Protein AF-0000000073469171 (afdb_homodimer)

Structure (mmCIF, N/CA/C/O backbone):
data_AF-0000000073469171-model_v1
#
loop_
_entity.id
_entity.type
_entity.pdbx_description
1 polymer 'GCN5-related N-acetyltransferase'
#
loop_
_atom_site.group_PDB
_atom_site.id
_atom_site.type_symbol
_atom_site.label_atom_id
_atom_site.label_alt_id
_atom_site.label_comp_id
_atom_site.label_asym_id
_atom_site.label_entity_id
_atom_site.label_seq_id
_atom_site.pdbx_PDB_ins_code
_atom_site.Cartn_x
_atom_site.Cartn_y
_atom_site.Cartn_z
_atom_site.occupancy
_atom_site.B_iso_or_equiv
_atom_site.auth_seq_id
_atom_site.auth_comp_id
_atom_site.auth_asym_id
_atom_site.auth_atom_id
_atom_site.pdbx_PDB_model_num
ATOM 1 N N . MET A 1 1 ? -7.18 31.625 14.906 1 50.78 1 MET A N 1
ATOM 2 C CA . MET A 1 1 ? -7.895 30.422 15.297 1 50.78 1 MET A CA 1
ATOM 3 C C . MET A 1 1 ? -7.68 29.312 14.266 1 50.78 1 MET A C 1
ATOM 5 O O . MET A 1 1 ? -7.598 29.578 13.062 1 50.78 1 MET A O 1
ATOM 9 N N . GLU A 1 2 ? -7.266 27.984 14.688 1 63.47 2 GLU A N 1
ATOM 10 C CA . GLU A 1 2 ? -6.898 27.016 13.664 1 63.47 2 GLU A CA 1
ATOM 11 C C . GLU A 1 2 ? -8.102 26.625 12.812 1 63.47 2 GLU A C 1
ATOM 13 O O . GLU A 1 2 ? -9.156 26.281 13.344 1 63.47 2 GLU A O 1
ATOM 18 N N . TYR A 1 3 ? -8.133 26.984 11.617 1 86.31 3 TYR A N 1
ATOM 19 C CA . TYR A 1 3 ? -9.312 26.828 10.773 1 86.31 3 TYR A CA 1
ATOM 20 C C . TYR A 1 3 ? -9.422 25.406 10.242 1 86.31 3 TYR A C 1
ATOM 22 O O . TYR A 1 3 ? -10.133 25.141 9.273 1 86.31 3 TYR A O 1
ATOM 30 N N . PHE A 1 4 ? -8.609 24.562 10.977 1 93.62 4 PHE A N 1
ATOM 31 C CA . PHE A 1 4 ? -8.734 23.172 10.578 1 93.62 4 PHE A CA 1
ATOM 32 C C . PHE A 1 4 ? -8.539 22.234 11.766 1 93.62 4 PHE A C 1
ATOM 34 O O . PHE A 1 4 ? -8.031 22.656 12.812 1 93.62 4 PHE A O 1
ATOM 41 N N . GLN A 1 5 ? -8.984 20.984 11.734 1 96.69 5 GLN A N 1
ATOM 42 C CA . GLN A 1 5 ? -8.758 19.922 12.711 1 96.69 5 GLN A CA 1
ATOM 43 C C . GLN A 1 5 ? -8.211 18.672 12.047 1 96.69 5 GLN A C 1
ATOM 45 O O . GLN A 1 5 ? -8.523 18.391 10.883 1 96.69 5 GLN A O 1
ATOM 50 N N . VAL A 1 6 ? -7.332 17.969 12.805 1 97.75 6 VAL A N 1
ATOM 51 C CA . VAL A 1 6 ? -6.84 16.672 12.344 1 97.75 6 VAL A CA 1
ATOM 52 C C . VAL A 1 6 ? -7.645 15.555 13.008 1 97.75 6 VAL A C 1
ATOM 54 O O . VAL A 1 6 ? -7.852 15.57 14.219 1 97.75 6 VAL A O 1
ATOM 57 N N . ARG A 1 7 ? -8.117 14.633 12.234 1 98.25 7 ARG A N 1
ATOM 58 C CA . ARG A 1 7 ? -8.875 13.492 12.734 1 98.25 7 ARG A CA 1
ATOM 59 C C . ARG A 1 7 ? -8.547 12.227 11.945 1 98.25 7 ARG A C 1
ATOM 61 O O . ARG A 1 7 ? -7.914 12.289 10.891 1 98.25 7 ARG A O 1
ATOM 68 N N . THR A 1 8 ? -8.977 11.141 12.5 1 98.31 8 THR A N 1
ATOM 69 C CA . THR A 1 8 ? -8.789 9.883 11.797 1 98.31 8 THR A CA 1
ATOM 70 C C . THR A 1 8 ? -9.617 9.844 10.516 1 98.31 8 THR A C 1
ATOM 72 O O . THR A 1 8 ? -10.734 10.352 10.484 1 98.31 8 THR A O 1
ATOM 75 N N . TYR A 1 9 ? -9.062 9.266 9.492 1 98.31 9 TYR A N 1
ATOM 76 C CA . TYR A 1 9 ? -9.727 9.047 8.211 1 98.31 9 TYR A CA 1
ATOM 77 C C . TYR A 1 9 ? -10.945 8.141 8.375 1 98.31 9 TYR A C 1
ATOM 79 O O . TYR A 1 9 ? -10.945 7.234 9.211 1 98.31 9 TYR A O 1
ATOM 87 N N . THR A 1 10 ? -11.992 8.383 7.664 1 97.06 10 THR A N 1
ATOM 88 C CA . THR A 1 10 ? -13.109 7.473 7.469 1 97.06 10 THR A CA 1
ATOM 89 C C . THR A 1 10 ? -13.391 7.262 5.984 1 97.06 10 THR A C 1
ATOM 91 O O . THR A 1 10 ? -12.992 8.078 5.152 1 97.06 10 THR A O 1
ATOM 94 N N . SER A 1 11 ? -14.133 6.258 5.664 1 95.69 11 SER A N 1
ATOM 95 C CA . SER A 1 11 ? -14.414 5.934 4.27 1 95.69 11 SER A CA 1
ATOM 96 C C . SER A 1 11 ? -15.188 7.059 3.588 1 95.69 11 SER A C 1
ATOM 98 O O . SER A 1 11 ? -15.148 7.191 2.363 1 95.69 11 SER A O 1
ATOM 100 N N . ALA A 1 12 ? -15.852 7.887 4.375 1 95.81 12 ALA A N 1
ATOM 101 C CA . ALA A 1 12 ? -16.578 9.023 3.828 1 95.81 12 ALA A CA 1
ATOM 102 C C . ALA A 1 12 ? -15.633 10.055 3.23 1 95.81 12 ALA A C 1
ATOM 104 O O . ALA A 1 12 ? -16.031 10.883 2.41 1 95.81 12 ALA A O 1
ATOM 105 N N . ASP A 1 13 ? -14.383 10.008 3.596 1 97.75 13 ASP A N 1
ATOM 106 C CA . ASP A 1 13 ? -13.383 10.969 3.145 1 97.75 13 ASP A CA 1
ATOM 107 C C . ASP A 1 13 ? -12.781 10.547 1.803 1 97.75 13 ASP A C 1
ATOM 109 O O . ASP A 1 13 ? -12.102 11.336 1.147 1 97.75 13 ASP A O 1
ATOM 113 N N . TYR A 1 14 ? -13.07 9.32 1.391 1 97.44 14 TYR A N 1
ATOM 114 C CA . TYR A 1 14 ? -12.32 8.641 0.338 1 97.44 14 TYR A CA 1
ATOM 115 C C . TYR A 1 14 ? -12.352 9.445 -0.957 1 97.44 14 TYR A C 1
ATOM 117 O O . TYR A 1 14 ? -11.305 9.75 -1.529 1 97.44 14 TYR A O 1
ATOM 125 N N . GLU A 1 15 ? -13.516 9.875 -1.449 1 96.31 15 GLU A N 1
ATOM 126 C CA . GLU A 1 15 ? -13.633 10.57 -2.732 1 96.31 15 GLU A CA 1
ATOM 127 C C . GLU A 1 15 ? -12.906 11.906 -2.703 1 96.31 15 GLU A C 1
ATOM 129 O O . GLU A 1 15 ? -12.18 12.25 -3.643 1 96.31 15 GLU A O 1
ATOM 134 N N . ALA A 1 16 ? -13.109 12.633 -1.627 1 96.75 16 ALA A N 1
ATOM 135 C CA . ALA A 1 16 ? -12.453 13.938 -1.486 1 96.75 16 ALA A CA 1
ATOM 136 C C . ALA A 1 16 ? -10.938 13.781 -1.458 1 96.75 16 ALA A C 1
ATOM 138 O O . ALA A 1 16 ? -10.219 14.602 -2.031 1 96.75 16 ALA A O 1
ATOM 139 N N . LEU A 1 17 ? -10.508 12.742 -0.795 1 97.06 17 LEU A N 1
ATOM 140 C CA . LEU A 1 17 ? -9.078 12.469 -0.713 1 97.06 17 LEU A CA 1
ATOM 141 C C . LEU A 1 17 ? -8.508 12.141 -2.09 1 97.06 17 LEU A C 1
ATOM 143 O O . LEU A 1 17 ? -7.414 12.594 -2.436 1 97.06 17 LEU A O 1
ATOM 147 N N . CYS A 1 18 ? -9.219 11.328 -2.863 1 96.56 18 CY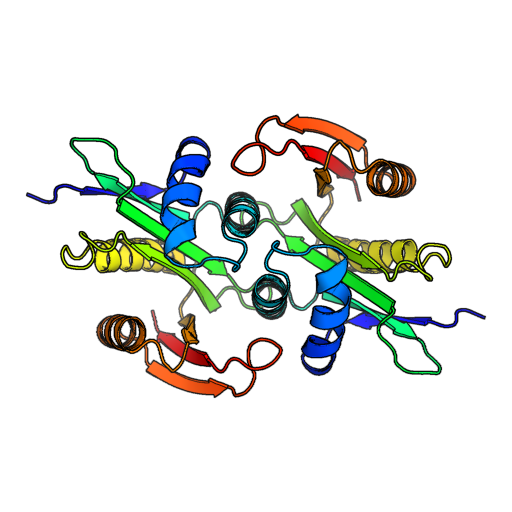S A N 1
ATOM 148 C CA . CYS A 1 18 ? -8.781 10.984 -4.211 1 96.56 18 CYS A CA 1
ATOM 149 C C . CYS A 1 18 ? -8.664 12.227 -5.082 1 96.56 18 CYS A C 1
ATOM 151 O O . CYS A 1 18 ? -7.707 12.375 -5.844 1 96.56 18 CYS A O 1
ATOM 153 N N . ARG A 1 19 ? -9.641 13.148 -4.949 1 95.38 19 ARG A N 1
ATOM 154 C CA . ARG A 1 19 ? -9.609 14.398 -5.711 1 95.38 19 ARG A CA 1
ATOM 155 C C . ARG A 1 19 ? -8.414 15.25 -5.316 1 95.38 19 ARG A C 1
ATOM 157 O O . ARG A 1 19 ? -7.773 15.867 -6.176 1 95.38 19 ARG A O 1
ATOM 164 N N . LEU A 1 20 ? -8.141 15.25 -4.055 1 96 20 LEU A N 1
ATOM 165 C CA . LEU A 1 20 ? -7.02 16.016 -3.537 1 96 20 LEU A CA 1
ATOM 166 C C . LEU A 1 20 ? -5.691 15.422 -3.994 1 96 20 LEU A C 1
ATOM 168 O O . LEU A 1 20 ? -4.766 16.156 -4.348 1 96 20 LEU A O 1
ATOM 172 N N . ASP A 1 21 ? -5.586 14.102 -3.984 1 96.25 21 ASP A N 1
ATOM 173 C CA . ASP A 1 21 ? -4.352 13.367 -4.238 1 96.25 21 ASP A CA 1
ATOM 174 C C . ASP A 1 21 ? -3.943 13.461 -5.707 1 96.25 21 ASP A C 1
ATOM 176 O O . ASP A 1 21 ? -2.756 13.547 -6.02 1 96.25 21 ASP A O 1
ATOM 180 N N . GLU A 1 22 ? -4.895 13.484 -6.602 1 93.69 22 GLU A N 1
ATOM 181 C CA . GLU A 1 22 ? -4.668 13.297 -8.031 1 93.69 22 GLU A CA 1
ATOM 182 C C . GLU A 1 22 ? -3.717 14.352 -8.586 1 93.69 22 GLU A C 1
ATOM 184 O O . GLU A 1 22 ? -2.729 14.023 -9.242 1 93.69 22 GLU A O 1
ATOM 189 N N . PRO A 1 23 ? -3.9 15.625 -8.289 1 93 23 PRO A N 1
ATOM 190 C CA . PRO A 1 23 ? -2.971 16.625 -8.812 1 93 23 PRO A CA 1
ATOM 191 C C . PRO A 1 23 ? -1.606 16.578 -8.133 1 93 23 PRO A C 1
ATOM 193 O O . PRO A 1 23 ? -0.626 17.094 -8.672 1 93 23 PRO A O 1
ATOM 196 N N . LEU A 1 24 ? -1.495 16 -6.934 1 91.94 24 LEU A N 1
ATOM 197 C CA . LEU A 1 24 ? -0.255 15.977 -6.164 1 91.94 24 LEU A CA 1
ATOM 198 C C . LEU A 1 24 ? 0.614 14.797 -6.566 1 91.94 24 LEU A C 1
ATOM 200 O O . LEU A 1 24 ? 1.842 14.906 -6.609 1 91.94 24 LEU A O 1
ATOM 204 N N . PHE A 1 25 ? -0.01 13.602 -6.824 1 92.62 25 PHE A N 1
ATOM 205 C CA . PHE A 1 25 ? 0.707 12.352 -7.043 1 92.62 25 PHE A CA 1
ATOM 206 C C . PHE A 1 25 ? 0.14 11.609 -8.242 1 92.62 25 PHE A C 1
ATOM 208 O O . PHE A 1 25 ? -0.063 10.391 -8.188 1 92.62 25 PHE A O 1
ATOM 215 N N . GLU A 1 26 ? -0.084 12.297 -9.25 1 86.56 26 GLU A N 1
ATOM 216 C CA . GLU A 1 26 ? -0.675 11.695 -10.445 1 86.56 26 GLU A CA 1
ATO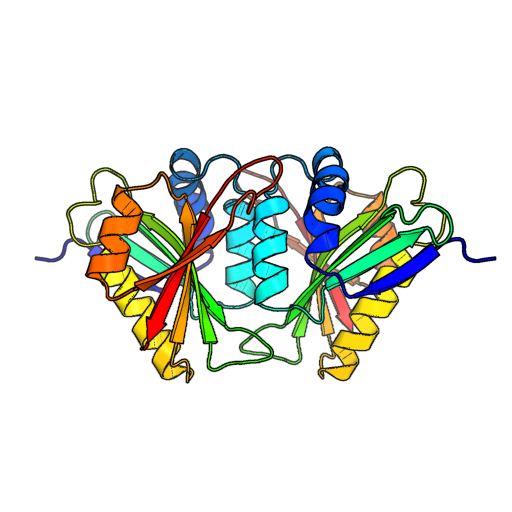M 217 C C . GLU A 1 26 ? 0.079 10.438 -10.859 1 86.56 26 GLU A C 1
ATOM 219 O O . GLU A 1 26 ? 1.312 10.422 -10.883 1 86.56 26 GLU A O 1
ATOM 224 N N . GLY A 1 27 ? -0.687 9.375 -11.07 1 84.75 27 GLY A N 1
ATOM 225 C CA . GLY A 1 27 ? -0.097 8.141 -11.578 1 84.75 27 GLY A CA 1
ATOM 226 C C . GLY A 1 27 ? 0.534 7.293 -10.492 1 84.75 27 GLY A C 1
ATOM 227 O O . GLY A 1 27 ? 1.13 6.254 -10.781 1 84.75 27 GLY A O 1
ATOM 228 N N . MET A 1 28 ? 0.352 7.66 -9.266 1 89.88 28 MET A N 1
ATOM 229 C CA . MET A 1 28 ? 1.025 6.945 -8.188 1 89.88 28 MET A CA 1
ATOM 230 C C . MET A 1 28 ? 0.038 6.086 -7.402 1 89.88 28 MET A C 1
ATOM 232 O O . MET A 1 28 ? 0.354 5.605 -6.316 1 89.88 28 MET A O 1
ATOM 236 N N . GLY A 1 29 ? -1.132 5.988 -7.957 1 91.19 29 GLY A N 1
ATOM 237 C CA . GLY A 1 29 ? -2.088 5.008 -7.469 1 91.19 29 GLY A CA 1
ATOM 238 C C . GLY A 1 29 ? -2.67 5.371 -6.113 1 91.19 29 GLY A C 1
ATOM 239 O O . GLY A 1 29 ? -2.861 4.5 -5.262 1 91.19 29 GLY A O 1
ATOM 240 N N . GLY A 1 30 ? -2.949 6.531 -5.875 1 93.69 30 GLY A N 1
ATOM 241 C CA . GLY A 1 30 ? -3.477 6.98 -4.598 1 93.69 30 GLY A CA 1
ATOM 242 C C . GLY A 1 30 ? -4.781 6.309 -4.219 1 93.69 30 GLY A C 1
ATOM 243 O O . GLY A 1 30 ? -4.953 5.875 -3.078 1 93.69 30 GLY A O 1
ATOM 244 N N . HIS A 1 31 ? -5.648 6.168 -5.129 1 94.31 31 HIS A N 1
ATOM 245 C CA . HIS A 1 31 ? -6.957 5.598 -4.836 1 94.31 31 HIS A CA 1
ATOM 246 C C . HIS A 1 31 ? -6.836 4.148 -4.367 1 94.31 31 HIS A C 1
ATOM 248 O O . HIS A 1 31 ? -7.555 3.725 -3.461 1 94.31 31 HIS A O 1
ATOM 254 N N . VAL A 1 32 ? -5.898 3.428 -4.914 1 94.5 32 VAL A N 1
ATOM 255 C CA . VAL A 1 32 ? -5.66 2.043 -4.52 1 94.5 32 VAL A CA 1
ATOM 256 C C . VAL A 1 32 ? -4.98 2.004 -3.156 1 94.5 32 VAL A C 1
ATOM 258 O O . VAL A 1 32 ? -5.402 1.263 -2.266 1 94.5 32 VAL A O 1
ATOM 261 N N . LEU A 1 33 ? -3.986 2.805 -3.047 1 96.56 33 LEU A N 1
ATOM 262 C CA . LEU A 1 33 ? -3.209 2.887 -1.814 1 96.56 33 LEU A CA 1
ATOM 263 C C . LEU A 1 33 ? -4.109 3.209 -0.625 1 96.56 33 LEU A C 1
ATOM 265 O O . LEU A 1 33 ? -3.99 2.588 0.434 1 96.56 33 LEU A O 1
ATOM 269 N N . PHE A 1 34 ? -5.016 4.113 -0.789 1 97.75 34 PHE A N 1
ATOM 270 C CA . PHE A 1 34 ? -5.891 4.547 0.295 1 97.75 34 PHE A CA 1
ATOM 271 C C . PHE A 1 34 ? -6.738 3.387 0.804 1 97.75 34 PHE A C 1
ATOM 273 O O . PHE A 1 34 ? -6.91 3.221 2.014 1 97.75 34 PHE A O 1
ATOM 280 N N . ARG A 1 35 ? -7.219 2.598 -0.079 1 96.62 35 ARG A N 1
ATOM 281 C CA . ARG A 1 35 ? -8.047 1.466 0.331 1 96.62 35 ARG A CA 1
ATOM 282 C C . ARG A 1 35 ? -7.223 0.439 1.102 1 96.62 35 ARG A C 1
ATOM 284 O O . ARG A 1 35 ? -7.684 -0.104 2.107 1 96.62 35 ARG A O 1
ATOM 291 N N . HIS A 1 36 ? -6.039 0.175 0.653 1 96.62 36 HIS A N 1
ATOM 292 C CA . HIS A 1 36 ? -5.176 -0.776 1.35 1 96.62 36 HIS A CA 1
ATOM 293 C C . HIS A 1 36 ? -4.84 -0.285 2.752 1 96.62 36 HIS A C 1
ATOM 295 O O . HIS A 1 36 ? -4.914 -1.05 3.717 1 96.62 36 HIS A O 1
ATOM 301 N N . ILE A 1 37 ? -4.484 0.983 2.863 1 97.69 37 ILE A N 1
ATOM 302 C CA . ILE A 1 37 ? -4.086 1.519 4.16 1 97.69 37 ILE A CA 1
ATOM 303 C C . ILE A 1 37 ? -5.293 1.567 5.094 1 97.69 37 ILE A C 1
ATOM 305 O O . ILE A 1 37 ? -5.176 1.28 6.285 1 97.69 37 ILE A O 1
ATOM 309 N N . GLU A 1 38 ? -6.418 1.975 4.562 1 97 38 GLU A N 1
ATOM 310 C CA . GLU A 1 38 ? -7.656 1.953 5.332 1 97 38 GLU A CA 1
ATOM 311 C C . GLU A 1 38 ? -7.879 0.591 5.984 1 97 38 GLU A C 1
ATOM 313 O O . GLU A 1 38 ? -8.375 0.509 7.109 1 97 38 GLU A O 1
ATOM 318 N N . GLU A 1 39 ? -7.527 -0.411 5.289 1 95.12 39 GLU A N 1
ATOM 319 C CA . GLU A 1 39 ? -7.762 -1.771 5.762 1 95.12 39 GLU A CA 1
ATOM 320 C C . GLU A 1 39 ? -6.617 -2.248 6.656 1 95.12 39 GLU A C 1
ATOM 322 O O . GLU A 1 39 ? -6.852 -2.842 7.711 1 95.12 39 GLU A O 1
ATOM 327 N N . LEU A 1 40 ? -5.418 -1.983 6.332 1 97.25 40 LEU A N 1
ATOM 328 C CA . LEU A 1 40 ? -4.254 -2.58 6.977 1 97.25 40 LEU A CA 1
ATOM 329 C C . LEU A 1 40 ? -3.828 -1.766 8.195 1 97.25 40 LEU A C 1
ATOM 331 O O . LEU A 1 40 ? -3.393 -2.328 9.203 1 97.25 40 LEU A O 1
ATOM 335 N N . PHE A 1 41 ? -3.961 -0.439 8.055 1 97.75 41 PHE A N 1
ATOM 336 C CA . PHE A 1 41 ? -3.477 0.459 9.094 1 97.75 41 PHE A CA 1
ATOM 337 C C . PHE A 1 41 ? -4.473 1.585 9.344 1 97.75 41 PHE A C 1
ATOM 339 O O . PHE A 1 41 ? -4.109 2.762 9.32 1 97.75 41 PHE A O 1
ATOM 346 N N . PRO A 1 42 ? -5.684 1.252 9.773 1 96.38 42 PRO A N 1
ATOM 347 C CA . PRO A 1 42 ? -6.719 2.281 9.891 1 96.38 42 PRO A CA 1
ATOM 348 C C . PRO A 1 42 ? -6.367 3.359 10.914 1 96.38 42 PRO A C 1
ATOM 350 O O . PRO A 1 42 ? -6.797 4.508 10.781 1 96.38 42 PRO A O 1
ATOM 353 N N . ASN A 1 43 ? -5.574 3.076 11.898 1 97.19 43 ASN A N 1
ATOM 354 C CA . ASN A 1 43 ? -5.266 4.023 12.961 1 97.19 43 ASN A CA 1
ATOM 355 C C . ASN A 1 43 ? -4.105 4.938 12.578 1 97.19 43 ASN A C 1
ATOM 357 O O . ASN A 1 43 ? -3.762 5.855 13.328 1 97.19 43 ASN A O 1
ATOM 361 N N . LEU A 1 44 ? -3.553 4.688 11.453 1 98.56 44 LEU A N 1
ATOM 362 C CA . LEU A 1 44 ? -2.424 5.496 11.008 1 98.56 44 LEU A CA 1
ATOM 363 C C . LEU A 1 44 ? -2.77 6.266 9.742 1 98.56 44 LEU A C 1
ATOM 365 O O . LEU A 1 44 ? -1.915 6.453 8.867 1 98.56 44 LEU A O 1
ATOM 369 N N . PHE A 1 45 ? -3.969 6.562 9.641 1 98.81 45 PHE A N 1
ATOM 370 C CA . PHE A 1 45 ? -4.559 7.293 8.523 1 98.81 45 PHE A CA 1
ATOM 371 C C . PHE A 1 45 ? -5.352 8.492 9.023 1 98.81 45 PHE A C 1
ATOM 373 O O . PHE A 1 45 ? -6.402 8.336 9.648 1 98.81 45 PHE A O 1
ATOM 380 N N . PHE A 1 46 ? -4.785 9.742 8.695 1 98.81 46 PHE A N 1
ATOM 381 C CA . PHE A 1 46 ? -5.391 10.961 9.227 1 98.81 46 PHE A CA 1
ATOM 382 C C . PHE A 1 46 ? -5.711 11.945 8.109 1 98.81 46 PHE A C 1
ATOM 384 O O . PHE A 1 46 ? -5.055 11.938 7.066 1 98.81 46 PHE A O 1
ATOM 391 N N . VAL A 1 47 ? -6.68 12.789 8.359 1 98.56 47 VAL A N 1
ATOM 392 C CA . VAL A 1 47 ? -7.023 13.883 7.453 1 98.56 47 VAL A CA 1
ATOM 393 C C . VAL A 1 47 ? -7.09 15.195 8.227 1 98.56 47 VAL A C 1
ATOM 395 O O . VAL A 1 47 ? -7.336 15.195 9.438 1 98.56 47 VAL A O 1
ATOM 398 N N . ALA A 1 48 ? -6.746 16.25 7.605 1 97.88 48 ALA A N 1
ATOM 399 C CA . ALA A 1 48 ? -6.996 17.594 8.086 1 97.88 48 ALA A CA 1
ATOM 400 C C . ALA A 1 48 ? -8.234 18.203 7.426 1 97.88 48 ALA A C 1
ATOM 402 O O . ALA A 1 48 ? -8.312 18.266 6.195 1 97.88 48 ALA A O 1
ATOM 403 N N . GLU A 1 49 ? -9.133 18.578 8.188 1 97.12 49 GLU A N 1
ATOM 404 C CA . GLU A 1 49 ? -10.414 19.078 7.695 1 97.12 49 GLU A CA 1
ATOM 405 C C . GLU A 1 49 ? -10.648 20.516 8.141 1 97.12 49 GLU A C 1
ATOM 407 O O . GLU A 1 49 ? -10.461 20.859 9.312 1 97.12 49 GLU A O 1
ATOM 412 N N . ASN A 1 50 ? -11.031 21.328 7.113 1 95.56 50 ASN A N 1
ATOM 413 C CA . ASN A 1 50 ? -11.469 22.672 7.457 1 95.56 50 ASN A CA 1
ATOM 414 C C . ASN A 1 50 ? -12.695 22.656 8.367 1 95.56 50 ASN A C 1
ATOM 416 O O . ASN A 1 50 ? -13.703 22.031 8.031 1 95.56 50 ASN A O 1
ATOM 420 N N . THR A 1 51 ? -12.602 23.312 9.469 1 94.19 51 THR A N 1
ATOM 421 C CA . THR A 1 51 ? -13.641 23.234 10.492 1 94.19 51 THR A CA 1
ATOM 422 C C . THR A 1 51 ? -14.891 24 10.055 1 94.19 51 THR A C 1
ATOM 424 O O . THR A 1 51 ? -15.984 23.766 10.578 1 94.19 51 THR A O 1
ATOM 427 N N . GLN A 1 52 ? -14.82 24.875 9.125 1 93.31 52 GLN A N 1
ATOM 428 C CA . GLN A 1 52 ? -15.938 25.688 8.68 1 93.31 52 GLN A CA 1
ATOM 429 C C . GLN A 1 52 ? -16.609 25.078 7.449 1 93.31 52 GLN A C 1
ATOM 431 O O . GLN A 1 52 ? -17.828 24.953 7.398 1 93.31 52 GLN A O 1
ATOM 436 N N . THR A 1 53 ? -15.867 24.641 6.496 1 93.88 53 THR A N 1
ATOM 437 C CA . THR A 1 53 ? -16.406 24.188 5.215 1 93.88 53 THR A CA 1
ATOM 438 C C . THR A 1 53 ? -16.438 22.672 5.141 1 93.88 53 THR A C 1
ATOM 440 O O . THR A 1 53 ? -17.031 22.094 4.23 1 93.88 53 THR A O 1
ATOM 443 N N . HIS A 1 54 ? -15.703 21.969 6.047 1 94.94 54 HIS A N 1
ATOM 444 C CA . HIS A 1 54 ? -15.594 20.516 6.109 1 94.94 54 HIS A CA 1
ATOM 445 C C . HIS A 1 54 ? -14.812 19.969 4.918 1 94.94 54 HIS A C 1
ATOM 447 O O . HIS A 1 54 ? -14.836 18.766 4.648 1 94.94 54 HIS A O 1
ATOM 453 N N . GLU A 1 55 ? -14.141 20.875 4.305 1 95 55 GLU A N 1
ATOM 454 C CA . GLU A 1 55 ? -13.281 20.469 3.199 1 95 55 GLU A CA 1
ATOM 455 C C . GLU A 1 55 ? -12.008 19.797 3.709 1 95 55 GLU A C 1
ATOM 457 O O . GLU A 1 55 ? -11.414 20.234 4.695 1 95 55 GLU A O 1
ATOM 462 N N . ILE A 1 56 ? -11.617 18.703 3.049 1 96.88 56 ILE A N 1
ATOM 463 C CA . ILE A 1 56 ? -10.352 18.047 3.377 1 96.88 56 ILE A CA 1
ATOM 464 C C . ILE A 1 56 ? -9.188 18.859 2.816 1 96.88 56 ILE A C 1
ATOM 466 O O . ILE A 1 56 ? -9.117 19.094 1.609 1 96.88 56 ILE A O 1
ATOM 470 N N . MET A 1 57 ? -8.281 19.203 3.678 1 96.31 57 MET A N 1
ATOM 471 C CA . MET A 1 57 ? -7.176 20.094 3.314 1 96.31 57 MET A CA 1
ATOM 472 C C . MET A 1 57 ? -5.883 19.297 3.137 1 96.31 57 MET A C 1
ATOM 474 O O . MET A 1 57 ? -4.922 19.797 2.547 1 96.31 57 MET A O 1
ATOM 478 N N . GLY A 1 58 ? -5.836 18.156 3.652 1 97.5 58 GLY A N 1
ATOM 479 C CA . GLY A 1 58 ? -4.66 17.297 3.588 1 97.5 58 GLY A CA 1
ATOM 480 C C . GLY A 1 58 ? -4.867 15.945 4.238 1 97.5 58 GLY A C 1
ATOM 481 O O . GLY A 1 58 ? -5.922 15.688 4.816 1 97.5 58 GLY A O 1
ATOM 482 N N . TYR A 1 59 ? -3.934 15.102 4.086 1 98.44 59 TYR A N 1
ATOM 483 C CA . TYR A 1 59 ? -3.977 13.766 4.664 1 98.44 59 TYR A CA 1
ATOM 484 C C . TYR A 1 59 ? -2.57 13.227 4.898 1 98.44 59 TYR A C 1
ATOM 486 O O . TYR A 1 59 ? -1.596 13.773 4.379 1 98.44 59 TYR A O 1
ATOM 494 N N . ILE A 1 60 ? -2.518 12.227 5.711 1 98.44 60 ILE A N 1
ATOM 495 C CA . ILE A 1 60 ? -1.26 11.523 5.938 1 98.44 60 ILE A CA 1
ATOM 496 C C . ILE A 1 60 ? -1.539 10.047 6.234 1 98.44 60 ILE A C 1
ATOM 498 O O . ILE A 1 60 ? -2.514 9.719 6.914 1 98.44 60 ILE A O 1
ATOM 502 N N . LEU A 1 61 ? -0.767 9.188 5.652 1 98.19 61 LEU A N 1
ATOM 503 C CA . LEU A 1 61 ? -0.89 7.754 5.879 1 98.19 61 LEU A CA 1
ATOM 504 C C . LEU A 1 61 ? 0.444 7.156 6.312 1 98.19 61 LEU A C 1
ATOM 506 O O . LEU A 1 61 ? 1.501 7.566 5.828 1 98.19 61 LEU A O 1
ATOM 510 N N . GLY A 1 62 ? 0.377 6.203 7.215 1 98.56 62 GLY A N 1
ATOM 511 C CA . GLY A 1 62 ? 1.54 5.484 7.711 1 98.56 62 GLY A CA 1
ATOM 512 C C . GLY A 1 62 ? 1.333 3.98 7.77 1 98.56 62 GLY A C 1
ATOM 513 O O . GLY A 1 62 ? 0.261 3.482 7.418 1 98.56 62 GLY A O 1
ATOM 514 N N . GLY A 1 63 ? 2.35 3.311 8.094 1 98.44 63 GLY A N 1
ATOM 515 C CA . GLY A 1 63 ? 2.381 1.875 8.32 1 98.44 63 GLY A CA 1
ATOM 516 C C . GLY A 1 63 ? 3.445 1.45 9.312 1 98.44 63 GLY A C 1
ATOM 517 O O . GLY A 1 63 ? 4.27 2.266 9.734 1 98.44 63 GLY A O 1
ATOM 518 N N . ILE A 1 64 ? 3.338 0.234 9.68 1 98 64 ILE A N 1
ATOM 519 C CA . ILE A 1 64 ? 4.309 -0.335 10.609 1 98 64 ILE A CA 1
ATOM 520 C C . ILE A 1 64 ? 4.891 -1.619 10.023 1 98 64 ILE A C 1
ATOM 522 O O . ILE A 1 64 ? 4.156 -2.455 9.492 1 98 64 ILE A O 1
ATOM 526 N N . HIS A 1 65 ? 6.18 -1.694 10.094 1 96.12 65 HIS A N 1
ATOM 527 C CA . HIS A 1 65 ? 6.852 -2.896 9.617 1 96.12 65 HIS A CA 1
ATOM 528 C C . HIS A 1 65 ? 6.387 -4.129 10.383 1 96.12 65 HIS A C 1
ATOM 530 O O . HIS A 1 65 ? 6.566 -4.215 11.602 1 96.12 65 HIS A O 1
ATOM 536 N N . PHE A 1 66 ? 5.965 -5.066 9.625 1 92.75 66 PHE A N 1
ATOM 537 C CA . PHE A 1 66 ? 5.297 -6.199 10.258 1 92.75 66 PHE A CA 1
ATOM 538 C C . PHE A 1 66 ? 6.277 -7 11.109 1 92.75 66 PHE A C 1
ATOM 540 O O . PHE A 1 66 ? 5.961 -7.395 12.227 1 92.75 66 PHE A O 1
ATOM 547 N N . ASN A 1 67 ? 7.484 -7.215 10.617 1 91.38 67 ASN A N 1
ATOM 548 C CA . ASN A 1 67 ? 8.461 -8.055 11.312 1 91.38 67 ASN A CA 1
ATOM 549 C C . ASN A 1 67 ? 9.273 -7.25 12.32 1 91.38 67 ASN A C 1
ATOM 551 O O . ASN A 1 67 ? 10.062 -7.82 13.078 1 91.38 67 ASN A O 1
ATOM 555 N N . ASP A 1 68 ? 9.195 -5.977 12.328 1 94.56 68 ASP A N 1
ATOM 556 C CA . ASP A 1 68 ? 9.844 -5.062 13.266 1 94.56 68 ASP A CA 1
ATOM 557 C C . ASP A 1 68 ? 8.906 -3.924 13.664 1 94.56 68 ASP A C 1
ATOM 559 O O . ASP A 1 68 ? 9.086 -2.785 13.219 1 94.56 68 ASP A O 1
ATOM 563 N N . PRO A 1 69 ? 8.047 -4.215 14.57 1 93.69 69 PRO A N 1
ATOM 564 C CA . PRO A 1 69 ? 6.969 -3.273 14.867 1 93.69 69 PRO A CA 1
ATOM 565 C C . PRO A 1 69 ? 7.469 -1.996 15.539 1 93.69 69 PRO A C 1
ATOM 567 O O . PRO A 1 69 ? 6.688 -1.069 15.773 1 93.69 69 PRO A O 1
ATOM 570 N N . LYS A 1 70 ? 8.711 -1.868 15.828 1 97.56 70 LYS A N 1
ATOM 571 C CA . LYS A 1 70 ? 9.281 -0.633 16.359 1 97.56 70 LYS A CA 1
ATOM 572 C C . LYS A 1 70 ? 9.586 0.355 15.234 1 97.56 70 LYS A C 1
ATOM 574 O O . LYS A 1 70 ? 9.922 1.515 15.5 1 97.56 70 LYS A O 1
ATOM 579 N N . THR A 1 71 ? 9.523 -0.123 14.016 1 97.81 71 THR A N 1
ATOM 580 C CA . THR A 1 71 ? 9.836 0.698 12.852 1 97.81 71 THR A CA 1
ATOM 581 C C . THR A 1 71 ? 8.57 1.063 12.094 1 97.81 71 THR A C 1
ATOM 583 O O . THR A 1 71 ? 7.859 0.183 11.602 1 97.81 71 THR A O 1
ATOM 586 N N . GLY A 1 72 ? 8.297 2.326 12.062 1 98.25 72 GLY A N 1
ATOM 587 C CA . GLY A 1 72 ? 7.18 2.832 11.281 1 98.25 72 GLY A CA 1
ATOM 588 C C . GLY A 1 72 ? 7.602 3.445 9.961 1 98.25 72 GLY A C 1
ATOM 589 O O . GLY A 1 72 ? 8.797 3.553 9.672 1 98.25 72 GLY A O 1
ATOM 590 N N . LYS A 1 73 ? 6.625 3.773 9.18 1 98.56 73 LYS A N 1
ATOM 591 C CA . LYS A 1 73 ? 6.82 4.418 7.883 1 98.56 73 LYS A CA 1
ATOM 592 C C . LYS A 1 73 ? 5.789 5.523 7.656 1 98.56 73 LYS A C 1
ATOM 594 O O . LYS A 1 73 ? 4.598 5.328 7.906 1 98.56 73 LYS A O 1
ATOM 599 N N . LEU A 1 74 ? 6.266 6.664 7.312 1 98.56 74 LEU A N 1
ATOM 600 C CA . LEU A 1 74 ? 5.395 7.656 6.691 1 98.56 74 LEU A CA 1
ATOM 601 C C . LEU A 1 74 ? 5.262 7.398 5.195 1 98.56 74 LEU A C 1
ATOM 603 O O . LEU A 1 74 ? 6.223 7.582 4.441 1 98.56 74 LEU A O 1
ATOM 607 N N . ILE A 1 75 ? 4.137 6.996 4.758 1 98.31 75 ILE A N 1
ATOM 608 C CA . ILE A 1 75 ? 3.914 6.477 3.414 1 98.31 75 ILE A CA 1
ATOM 609 C C . ILE A 1 75 ? 3.641 7.629 2.453 1 98.31 75 ILE A C 1
ATOM 611 O O . ILE A 1 75 ? 4.246 7.711 1.381 1 98.31 75 ILE A O 1
ATOM 615 N N . ARG A 1 76 ? 2.705 8.508 2.807 1 97.38 76 ARG A N 1
ATOM 616 C CA . ARG A 1 76 ? 2.328 9.625 1.949 1 97.38 76 ARG A CA 1
ATOM 617 C C . ARG A 1 76 ? 1.699 10.75 2.764 1 97.38 76 ARG A C 1
ATOM 619 O O . ARG A 1 76 ? 0.95 10.5 3.709 1 97.38 76 ARG A O 1
ATOM 626 N N . ILE A 1 77 ? 2.008 11.938 2.438 1 96.94 77 ILE A N 1
ATOM 627 C CA . ILE A 1 77 ? 1.363 13.133 2.965 1 96.94 77 ILE A CA 1
ATOM 628 C C . ILE A 1 77 ? 1.035 14.086 1.82 1 96.94 77 ILE A C 1
ATOM 630 O O . ILE A 1 77 ? 1.874 14.344 0.953 1 96.94 77 ILE A O 1
ATOM 634 N N . GLY A 1 78 ? -0.173 14.461 1.731 1 96.19 78 GLY A N 1
ATOM 635 C CA . GLY A 1 78 ? -0.62 15.445 0.759 1 96.19 78 GLY A CA 1
ATOM 636 C C . GLY A 1 78 ? -1.384 16.594 1.383 1 96.19 78 GLY A C 1
ATOM 637 O O . GLY A 1 78 ? -2.279 16.391 2.201 1 96.19 78 GLY A O 1
ATOM 638 N N . VAL A 1 79 ? -0.986 17.75 1.057 1 95.94 79 VAL A N 1
ATOM 639 C CA . VAL A 1 79 ? -1.656 18.969 1.522 1 95.94 79 VAL A CA 1
ATOM 640 C C . VAL A 1 79 ? -1.978 19.859 0.333 1 95.94 79 VAL A C 1
ATOM 642 O O . VAL A 1 79 ? -1.149 20.047 -0.563 1 95.94 79 VAL A O 1
ATOM 645 N N . LYS A 1 80 ? -3.158 20.391 0.356 1 93.12 80 LYS A N 1
ATOM 646 C CA . LYS A 1 80 ? -3.529 21.344 -0.692 1 93.12 80 LYS A CA 1
ATOM 647 C C . LYS A 1 80 ? -2.482 22.438 -0.833 1 93.12 80 LYS A C 1
ATOM 649 O O . LYS A 1 80 ? -1.982 22.953 0.167 1 93.12 80 LYS A O 1
ATOM 654 N N . SER A 1 81 ? -2.262 22.766 -2.066 1 85.44 81 SER A N 1
ATOM 655 C CA . SER A 1 81 ? -1.19 23.719 -2.365 1 85.44 81 SER A CA 1
ATOM 656 C C . SER A 1 81 ? -1.428 25.062 -1.676 1 85.44 81 SER A C 1
ATOM 658 O O . SER A 1 81 ? -0.489 25.672 -1.172 1 85.44 81 SER A O 1
ATOM 660 N N . ASP A 1 82 ? -2.625 25.547 -1.629 1 82.44 82 ASP A N 1
ATOM 661 C CA . ASP A 1 82 ? -2.941 26.844 -1.049 1 82.44 82 ASP A CA 1
ATOM 662 C C . ASP A 1 82 ? -2.93 26.781 0.477 1 82.44 82 ASP A C 1
ATOM 664 O O . ASP A 1 82 ? -3.023 27.812 1.146 1 82.44 82 ASP A O 1
ATOM 668 N N . CYS A 1 83 ? -2.695 25.578 1.046 1 78.44 83 CYS A N 1
ATOM 669 C CA . CYS A 1 83 ? -2.709 25.391 2.492 1 78.44 83 CYS A CA 1
ATOM 670 C C . CYS A 1 83 ? -1.327 25 3.006 1 78.44 83 CYS A C 1
ATOM 672 O O . CYS A 1 83 ? -1.153 24.75 4.199 1 78.44 83 CYS A O 1
ATOM 674 N N . GLN A 1 84 ? -0.457 24.906 2.191 1 70.31 84 GLN A N 1
ATOM 675 C CA . GLN A 1 84 ? 0.874 24.422 2.557 1 70.31 84 GLN A CA 1
ATOM 676 C C . GLN A 1 84 ? 1.533 25.359 3.566 1 70.31 84 GLN A C 1
ATOM 678 O O . GLN A 1 84 ? 2.338 24.922 4.391 1 70.31 84 GLN A O 1
ATOM 683 N N . ARG A 1 85 ? 1.036 26.438 3.629 1 67.31 85 ARG A N 1
ATOM 684 C CA . ARG A 1 85 ? 1.65 27.438 4.5 1 67.31 85 ARG A CA 1
ATOM 685 C C . ARG A 1 85 ? 0.947 27.5 5.852 1 67.31 85 ARG A C 1
ATOM 687 O O . ARG A 1 85 ? 1.377 28.219 6.75 1 67.31 85 ARG A O 1
ATOM 694 N N . MET A 1 86 ? -0.02 26.812 6.039 1 72.25 86 MET A N 1
ATOM 695 C CA . MET A 1 86 ? -0.86 26.922 7.23 1 72.25 86 MET A CA 1
ATOM 696 C C . MET A 1 86 ? -0.511 25.828 8.234 1 72.25 86 MET A C 1
ATOM 698 O O . MET A 1 86 ? -1.35 25.438 9.047 1 72.25 86 MET A O 1
ATOM 702 N N . ASP A 1 87 ? 0.584 25.219 8.164 1 88.62 87 ASP A N 1
ATOM 703 C CA . ASP A 1 87 ? 1.112 24.25 9.125 1 88.62 87 ASP A CA 1
ATOM 704 C C . ASP A 1 87 ? 0.308 22.953 9.094 1 88.62 87 ASP A C 1
ATOM 706 O O . ASP A 1 87 ? 0.38 22.156 10.023 1 88.62 87 ASP A O 1
ATOM 710 N N . VAL A 1 88 ? -0.616 22.812 8.211 1 94.25 88 VAL A N 1
ATOM 711 C CA . VAL A 1 88 ? -1.449 21.625 8.086 1 94.25 88 VAL A CA 1
ATOM 712 C C . VAL A 1 88 ? -0.569 20.375 8.078 1 94.25 88 VAL A C 1
ATOM 714 O O . VAL A 1 88 ? -0.817 19.438 8.828 1 94.25 88 VAL A O 1
ATOM 717 N N . GLY A 1 89 ? 0.462 20.438 7.336 1 95.31 89 GLY A N 1
ATOM 718 C CA . GLY A 1 89 ? 1.39 19.312 7.258 1 95.31 89 GLY A CA 1
ATOM 719 C C . GLY A 1 89 ? 2.018 18.969 8.594 1 95.31 89 GLY A C 1
ATOM 720 O O . GLY A 1 89 ? 2.135 17.781 8.938 1 95.31 89 GLY A O 1
ATOM 721 N N . SER A 1 90 ? 2.359 19.984 9.305 1 95.5 90 SER A N 1
ATOM 722 C CA . SER A 1 90 ? 2.986 19.781 10.609 1 95.5 90 SER A CA 1
ATOM 723 C C . SER A 1 90 ? 2.039 19.094 11.578 1 95.5 90 SER A C 1
ATOM 725 O O . SER A 1 90 ? 2.453 18.219 12.336 1 95.5 90 SER A O 1
ATOM 727 N N . HIS A 1 91 ? 0.836 19.469 11.578 1 96.5 91 HIS A N 1
ATOM 728 C CA . HIS A 1 91 ? -0.148 18.875 12.477 1 96.5 91 HIS A CA 1
ATOM 729 C C . HIS A 1 91 ? -0.459 17.438 12.094 1 96.5 91 HIS A C 1
ATOM 731 O O . HIS A 1 91 ? -0.68 16.594 12.961 1 96.5 91 HIS A O 1
ATOM 737 N N . LEU A 1 92 ? -0.505 17.203 10.805 1 97.69 92 LEU A N 1
ATOM 738 C CA . LEU A 1 92 ? -0.717 15.844 10.328 1 97.69 92 LEU A CA 1
ATOM 739 C C . LEU A 1 92 ? 0.426 14.93 10.758 1 97.69 92 LEU A C 1
ATOM 741 O O . LEU A 1 92 ? 0.19 13.836 11.266 1 97.69 92 LEU A O 1
ATOM 745 N N . VAL A 1 93 ? 1.645 15.383 10.625 1 97.5 93 VAL A N 1
ATOM 746 C CA . VAL A 1 93 ? 2.828 14.617 11.008 1 97.5 93 VAL A CA 1
ATOM 747 C C . VAL A 1 93 ? 2.807 14.352 12.516 1 97.5 93 VAL A C 1
ATOM 749 O O . VAL A 1 93 ? 3.064 13.234 12.953 1 97.5 93 VAL A O 1
ATOM 752 N N . ALA A 1 94 ? 2.473 15.352 13.234 1 97.44 94 ALA A N 1
ATOM 753 C CA . ALA A 1 94 ? 2.404 15.211 14.688 1 97.44 94 ALA A CA 1
ATOM 754 C C . ALA A 1 94 ? 1.388 14.141 15.078 1 97.44 94 ALA A C 1
ATOM 756 O O . ALA A 1 94 ? 1.646 13.328 15.977 1 97.44 94 ALA A O 1
ATOM 757 N N . ALA A 1 95 ? 0.231 14.164 14.461 1 98.31 95 ALA A N 1
ATOM 758 C CA . ALA A 1 95 ? -0.806 13.172 14.75 1 98.31 95 ALA A CA 1
ATOM 759 C C . ALA A 1 95 ? -0.324 11.766 14.438 1 98.31 95 ALA A C 1
ATOM 761 O O . ALA A 1 95 ? -0.503 10.844 15.234 1 98.31 95 ALA A O 1
ATOM 762 N N . LEU A 1 96 ? 0.288 11.602 13.281 1 98.56 96 LEU A N 1
ATOM 763 C CA . LEU A 1 96 ? 0.788 10.289 12.867 1 98.56 96 LEU A CA 1
ATOM 764 C C . LEU A 1 96 ? 1.854 9.789 13.836 1 98.56 96 LEU A C 1
ATOM 766 O O . LEU A 1 96 ? 1.806 8.641 14.281 1 98.56 96 LEU A O 1
ATOM 770 N N . PHE A 1 97 ? 2.768 10.648 14.227 1 98.19 97 PHE A N 1
ATOM 771 C CA . PHE A 1 97 ? 3.871 10.266 15.094 1 98.19 97 PHE A CA 1
ATOM 772 C C . PHE A 1 97 ? 3.369 9.93 16.5 1 98.19 97 PHE A C 1
ATOM 774 O O . PHE A 1 97 ? 3.844 8.984 17.125 1 98.19 97 PHE A O 1
ATOM 781 N N . THR A 1 98 ? 2.449 10.727 16.953 1 98.44 98 THR A N 1
ATOM 782 C CA . THR A 1 98 ? 1.859 10.445 18.266 1 98.44 98 THR A CA 1
ATOM 783 C C . THR A 1 98 ? 1.244 9.047 18.281 1 98.44 98 THR A C 1
ATOM 785 O O . THR A 1 98 ? 1.499 8.266 19.203 1 98.44 98 THR A O 1
ATOM 788 N N . GLU A 1 99 ? 0.478 8.727 17.297 1 98.38 99 GLU A N 1
ATOM 789 C CA . GLU A 1 99 ? -0.154 7.414 17.234 1 98.38 99 GLU A CA 1
ATOM 790 C C . GLU A 1 99 ? 0.884 6.309 17.062 1 98.38 99 GLU A C 1
ATOM 792 O O . GLU A 1 99 ? 0.765 5.238 17.672 1 98.38 99 GLU A O 1
ATOM 797 N N . MET A 1 100 ? 1.867 6.527 16.25 1 98.19 100 MET A N 1
ATOM 798 C CA . MET A 1 100 ? 2.938 5.551 16.078 1 98.19 100 MET A CA 1
ATOM 799 C C . MET A 1 100 ? 3.643 5.273 17.406 1 98.19 100 MET A C 1
ATOM 801 O O . MET A 1 100 ? 3.904 4.117 17.734 1 98.19 100 MET A O 1
ATOM 805 N N . LYS A 1 101 ? 3.92 6.324 18.109 1 98.25 101 LYS A N 1
ATOM 806 C CA . LYS A 1 101 ? 4.527 6.16 19.422 1 98.25 101 LYS A CA 1
ATOM 807 C C . LYS A 1 101 ? 3.631 5.336 20.344 1 98.25 101 LYS A C 1
ATOM 809 O O . LYS A 1 101 ? 4.109 4.453 21.062 1 98.25 101 LYS A O 1
ATOM 814 N N . ASN A 1 102 ? 2.373 5.664 20.328 1 97.81 102 ASN A N 1
ATOM 815 C CA . ASN A 1 102 ? 1.406 4.926 21.141 1 97.81 102 ASN A CA 1
ATOM 816 C C . ASN A 1 102 ? 1.411 3.438 20.797 1 97.81 102 ASN A C 1
ATOM 818 O O . ASN A 1 102 ? 1.11 2.598 21.641 1 97.81 102 ASN A O 1
ATOM 822 N N . GLN A 1 103 ? 1.858 3.129 19.594 1 96.19 103 GLN A N 1
ATOM 823 C CA . GLN A 1 103 ? 1.877 1.743 19.125 1 96.19 103 GLN A CA 1
ATOM 824 C C . GLN A 1 103 ? 3.25 1.112 19.344 1 96.19 103 GLN A C 1
ATOM 826 O O . GLN A 1 103 ? 3.504 -0.004 18.875 1 96.19 103 GLN A O 1
ATOM 831 N N . GLY A 1 104 ? 4.148 1.865 19.875 1 97.19 104 GLY A N 1
ATOM 832 C CA . GLY A 1 104 ? 5.445 1.314 20.25 1 97.19 104 GLY A CA 1
ATOM 833 C C . GLY A 1 104 ? 6.523 1.587 19.219 1 97.19 104 GLY A C 1
ATOM 834 O O . GLY A 1 104 ? 7.633 1.062 19.312 1 97.19 104 GLY A O 1
ATOM 835 N N . VAL A 1 105 ? 6.238 2.365 18.234 1 98.06 105 VAL A N 1
ATOM 836 C CA . VAL A 1 105 ? 7.215 2.729 17.203 1 98.06 105 VAL A CA 1
ATOM 837 C C . VAL A 1 105 ? 8.227 3.709 17.781 1 98.06 105 VAL A C 1
ATOM 839 O O . VAL A 1 105 ? 7.859 4.656 18.484 1 98.06 105 VAL A O 1
ATOM 842 N N . ASN A 1 106 ? 9.453 3.5 17.453 1 98.25 106 ASN A N 1
ATOM 843 C CA . ASN A 1 106 ? 10.453 4.426 17.969 1 98.25 106 ASN A CA 1
ATOM 844 C C . ASN A 1 106 ? 11.297 5.035 16.844 1 98.25 106 ASN A C 1
ATOM 846 O O . ASN A 1 106 ? 12.117 5.922 17.094 1 98.25 106 ASN A O 1
ATOM 850 N N . LYS A 1 107 ? 11.133 4.535 15.688 1 98.19 107 LYS A N 1
ATOM 851 C CA . LYS A 1 107 ? 11.789 5.113 14.523 1 98.19 107 LYS A CA 1
ATOM 852 C C . LYS A 1 107 ? 10.859 5.117 13.312 1 98.19 107 LYS A C 1
ATOM 854 O O . LYS A 1 107 ? 10.102 4.168 13.102 1 98.19 107 LYS A O 1
ATOM 859 N N . VAL A 1 108 ? 10.938 6.102 12.484 1 98.56 108 VAL A N 1
ATOM 860 C CA . VAL A 1 108 ? 10.086 6.234 11.305 1 98.56 108 VAL A CA 1
ATOM 861 C C . VAL A 1 108 ? 10.953 6.492 10.078 1 98.56 108 VAL A C 1
ATOM 863 O O . VAL A 1 108 ? 11.891 7.297 10.125 1 98.56 108 VAL A O 1
ATOM 866 N N . HIS A 1 109 ? 10.68 5.805 9.008 1 98.25 109 HIS A N 1
ATOM 867 C CA . HIS A 1 109 ? 11.328 6.008 7.719 1 98.25 109 HIS A CA 1
ATOM 868 C C . HIS A 1 109 ? 10.359 6.629 6.711 1 98.25 109 HIS A C 1
ATOM 870 O O . HIS A 1 109 ? 9.141 6.516 6.863 1 98.25 109 HIS A O 1
ATOM 876 N N . LEU A 1 110 ? 10.914 7.316 5.75 1 98.12 110 LEU A N 1
ATOM 877 C CA . LEU A 1 110 ? 10.164 7.734 4.574 1 98.12 110 LEU A CA 1
ATOM 878 C C . LEU A 1 110 ? 11.078 7.863 3.361 1 98.12 110 LEU A C 1
ATOM 880 O O . LEU A 1 110 ? 12.305 7.836 3.5 1 98.12 110 LEU A O 1
ATOM 884 N N . THR A 1 111 ? 10.469 7.898 2.225 1 97.25 111 THR A N 1
ATOM 885 C CA . THR A 1 111 ? 11.18 8.156 0.976 1 97.25 111 THR A CA 1
ATOM 886 C C . THR A 1 111 ? 10.609 9.375 0.266 1 97.25 111 THR A C 1
ATOM 888 O O . THR A 1 111 ? 9.398 9.625 0.321 1 97.25 111 THR A O 1
ATOM 891 N N . VAL A 1 112 ? 11.461 10.094 -0.359 1 96.69 112 VAL A N 1
ATOM 892 C CA . VAL A 1 112 ? 11.047 11.297 -1.064 1 96.69 112 VAL A CA 1
ATOM 893 C C . VAL A 1 112 ? 11.914 11.5 -2.301 1 96.69 112 VAL A C 1
ATOM 895 O O . VAL A 1 112 ? 13.094 11.141 -2.305 1 96.69 112 VAL A O 1
ATOM 898 N N . ALA A 1 113 ? 11.281 12.055 -3.307 1 95 113 ALA A N 1
ATOM 899 C CA . ALA A 1 113 ? 12.078 12.367 -4.492 1 95 113 ALA A CA 1
ATOM 900 C C . ALA A 1 113 ? 13.234 13.297 -4.148 1 95 113 ALA A C 1
ATOM 902 O O . ALA A 1 113 ? 13.055 14.289 -3.436 1 95 113 ALA A O 1
ATOM 903 N N . ASP A 1 114 ? 14.352 12.961 -4.695 1 95.12 114 ASP A N 1
ATOM 904 C CA . ASP A 1 114 ? 15.531 13.758 -4.359 1 95.12 114 ASP A CA 1
ATOM 905 C C . ASP A 1 114 ? 15.453 15.148 -4.988 1 95.12 114 ASP A C 1
ATOM 907 O O . ASP A 1 114 ? 16.203 16.047 -4.613 1 95.12 114 ASP A O 1
ATOM 911 N N . THR A 1 115 ? 14.555 15.422 -5.887 1 94.44 115 THR A N 1
ATOM 912 C CA . THR A 1 115 ? 14.375 16.719 -6.527 1 94.44 115 THR A CA 1
ATOM 913 C C . THR A 1 115 ? 13.312 17.547 -5.801 1 94.44 115 THR A C 1
ATOM 915 O O . THR A 1 115 ? 13.117 18.719 -6.105 1 94.44 115 THR A O 1
ATOM 918 N N . ASN A 1 116 ? 12.586 16.906 -4.926 1 93.69 116 ASN A N 1
ATOM 919 C CA . ASN A 1 116 ? 11.516 17.594 -4.199 1 93.69 116 ASN A CA 1
ATOM 920 C C . ASN A 1 116 ? 12.062 18.375 -3.012 1 93.69 116 ASN A C 1
ATOM 922 O O . ASN A 1 116 ? 11.828 18.016 -1.858 1 93.69 116 ASN A O 1
ATOM 926 N N . THR A 1 117 ? 12.578 19.484 -3.322 1 94.94 117 THR A N 1
ATOM 927 C CA . THR A 1 117 ? 13.297 20.266 -2.33 1 94.94 117 THR A CA 1
ATOM 928 C C . THR A 1 117 ? 12.352 20.75 -1.233 1 94.94 117 THR A C 1
ATOM 930 O O . THR A 1 117 ? 12.742 20.828 -0.066 1 94.94 117 THR A O 1
ATOM 933 N N . ALA A 1 118 ? 11.188 21.062 -1.612 1 91.19 118 ALA A N 1
ATOM 934 C CA . ALA A 1 118 ? 10.211 21.562 -0.64 1 91.19 118 ALA A CA 1
ATOM 935 C C . ALA A 1 118 ? 9.883 20.484 0.395 1 91.19 118 ALA A C 1
ATOM 937 O O . ALA A 1 118 ? 9.867 20.766 1.598 1 91.19 118 ALA A O 1
ATOM 938 N N . ALA A 1 119 ? 9.617 19.312 -0.033 1 93.56 119 ALA A N 1
ATOM 939 C CA . ALA A 1 119 ? 9.312 18.203 0.879 1 93.56 119 ALA A CA 1
ATOM 940 C C . ALA A 1 119 ? 10.516 17.859 1.745 1 93.56 119 ALA A C 1
ATOM 942 O O . ALA A 1 119 ? 10.383 17.625 2.947 1 93.56 119 ALA A O 1
ATOM 943 N N . ILE A 1 120 ? 11.664 17.828 1.111 1 96.5 120 ILE A N 1
ATOM 944 C CA . ILE A 1 120 ? 12.891 17.531 1.835 1 96.5 120 ILE A CA 1
ATOM 945 C C . ILE A 1 120 ? 13.078 18.516 2.979 1 96.5 120 ILE A C 1
ATOM 947 O O . ILE A 1 120 ? 13.297 18.125 4.125 1 96.5 120 ILE A O 1
ATOM 951 N N . SER A 1 121 ? 12.992 19.766 2.67 1 95.38 121 SER A N 1
ATOM 952 C CA . SER A 1 121 ? 13.125 20.812 3.678 1 95.38 121 SER A CA 1
ATOM 953 C C . SER A 1 121 ? 12.102 20.641 4.793 1 95.38 121 SER A C 1
ATOM 955 O O . SER A 1 121 ? 12.414 20.812 5.969 1 95.38 121 SER A O 1
ATOM 957 N N . PHE A 1 122 ? 10.906 20.344 4.418 1 94.62 122 PHE A N 1
ATOM 958 C CA . PHE A 1 122 ? 9.82 20.125 5.371 1 94.62 122 PHE A CA 1
ATOM 959 C C . PHE A 1 122 ? 10.172 19 6.332 1 94.62 122 PHE A C 1
ATOM 961 O O . PHE A 1 122 ? 10.078 19.156 7.551 1 94.62 122 PHE A O 1
ATOM 968 N N . TYR A 1 123 ? 10.602 17.844 5.848 1 96.81 123 TYR A N 1
ATOM 969 C CA . TYR A 1 123 ? 10.891 16.672 6.668 1 96.81 123 TYR A CA 1
ATOM 970 C C . TYR A 1 123 ? 12.102 16.922 7.566 1 96.81 123 TYR A C 1
ATOM 972 O O . TYR A 1 123 ? 12.125 16.469 8.711 1 96.81 123 TYR A O 1
ATOM 980 N N . LEU A 1 124 ? 13.086 17.609 7.004 1 96.94 124 LEU A N 1
ATOM 981 C CA . LEU A 1 124 ? 14.242 17.953 7.816 1 96.94 124 LEU A CA 1
ATOM 982 C C . LEU A 1 124 ? 13.844 18.828 9 1 96.94 124 LEU A C 1
ATOM 984 O O . LEU A 1 124 ? 14.32 18.625 10.117 1 96.94 124 LEU A O 1
ATOM 988 N N . LYS A 1 125 ? 12.984 19.734 8.773 1 95.12 125 LYS A N 1
ATOM 989 C CA . LYS A 1 125 ? 12.469 20.609 9.828 1 95.12 125 LYS A CA 1
ATOM 990 C C . LYS A 1 125 ? 11.688 19.797 10.867 1 95.12 125 LYS A C 1
ATOM 992 O O . LYS A 1 125 ? 11.617 20.188 12.031 1 95.12 125 LYS A O 1
ATOM 997 N N . LYS A 1 126 ? 11.141 18.703 10.453 1 95.19 126 LYS A N 1
ATOM 998 C CA . LYS A 1 126 ? 10.375 17.844 11.359 1 95.19 126 LYS A CA 1
ATOM 999 C C . LYS A 1 126 ? 11.289 16.859 12.078 1 95.19 126 LYS A C 1
ATOM 1001 O O . LYS A 1 126 ? 10.812 15.977 12.805 1 95.19 126 LYS A O 1
ATOM 1006 N N . GLY A 1 127 ? 12.57 16.906 11.836 1 96.5 127 GLY A N 1
ATOM 1007 C CA . GLY A 1 127 ? 13.516 16.125 12.602 1 96.5 127 GLY A CA 1
ATOM 1008 C C . GLY A 1 127 ? 14.008 14.891 11.859 1 96.5 127 GLY A C 1
ATOM 1009 O O . GLY A 1 127 ? 14.727 14.062 12.422 1 96.5 127 GLY A O 1
ATOM 1010 N N . PHE A 1 128 ? 13.625 14.734 10.633 1 98.12 128 PHE A N 1
ATOM 1011 C CA . PHE A 1 128 ? 14.164 13.648 9.836 1 98.12 128 PHE A CA 1
ATOM 1012 C C . PHE A 1 128 ? 15.609 13.93 9.43 1 98.12 128 PHE A C 1
ATOM 1014 O O . PHE A 1 128 ? 16.016 15.086 9.352 1 98.12 128 PHE A 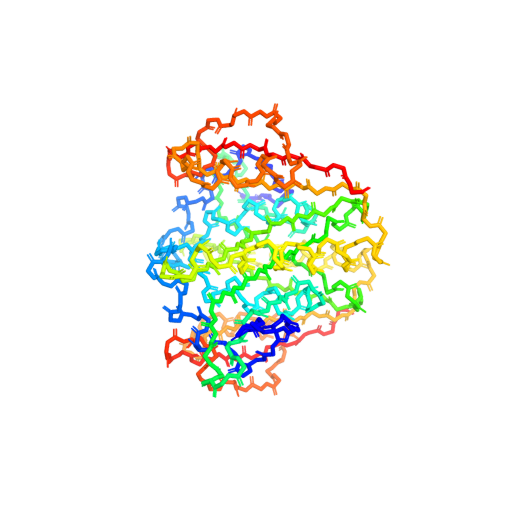O 1
ATOM 1021 N N . GLN A 1 129 ? 16.297 12.836 9.188 1 98.31 129 GLN A N 1
ATOM 1022 C CA . GLN A 1 129 ? 17.656 12.898 8.648 1 98.31 129 GLN A CA 1
ATOM 1023 C C . GLN A 1 129 ? 17.781 12.086 7.359 1 98.31 129 GLN A C 1
ATOM 1025 O O . GLN A 1 129 ? 17.188 11.008 7.246 1 98.31 129 GLN A O 1
ATOM 1030 N N . ILE A 1 130 ? 18.578 12.594 6.496 1 97.75 130 ILE A N 1
ATOM 1031 C CA . ILE A 1 130 ? 18.828 11.844 5.273 1 97.75 130 ILE A CA 1
ATOM 1032 C C . ILE A 1 130 ? 19.766 10.672 5.578 1 97.75 130 ILE A C 1
ATOM 1034 O O . ILE A 1 130 ? 20.891 10.875 6.062 1 97.75 130 ILE A O 1
ATOM 1038 N N . ARG A 1 131 ? 19.328 9.555 5.297 1 97.69 131 ARG A N 1
ATOM 1039 C CA . ARG A 1 131 ? 20.156 8.383 5.527 1 97.69 131 ARG A CA 1
ATOM 1040 C C . ARG A 1 131 ? 20.953 8.008 4.277 1 97.69 131 ARG A C 1
ATOM 1042 O O . ARG A 1 131 ? 22.141 7.715 4.355 1 97.69 131 ARG A O 1
ATOM 1049 N N . LYS A 1 132 ? 20.312 8.008 3.207 1 96.56 132 LYS A N 1
ATOM 1050 C CA . LYS A 1 132 ? 20.969 7.652 1.95 1 96.56 132 LYS A CA 1
ATOM 1051 C C . LYS A 1 132 ? 20.125 8.078 0.752 1 96.56 132 LYS A C 1
ATOM 1053 O O . LYS A 1 132 ? 18.938 8.359 0.896 1 96.56 132 LYS A O 1
ATOM 1058 N N . ARG A 1 133 ? 20.844 8.164 -0.361 1 96.31 133 ARG A N 1
ATOM 1059 C CA . ARG A 1 133 ? 20.203 8.305 -1.663 1 96.31 133 ARG A CA 1
ATOM 1060 C C . ARG A 1 133 ? 20.203 6.98 -2.416 1 96.31 133 ARG A C 1
ATOM 1062 O O . ARG A 1 133 ? 21.219 6.309 -2.512 1 96.31 133 ARG A O 1
ATOM 1069 N N . GLU A 1 134 ? 19.062 6.562 -2.812 1 95.56 134 GLU A N 1
ATOM 1070 C CA . GLU A 1 134 ? 18.969 5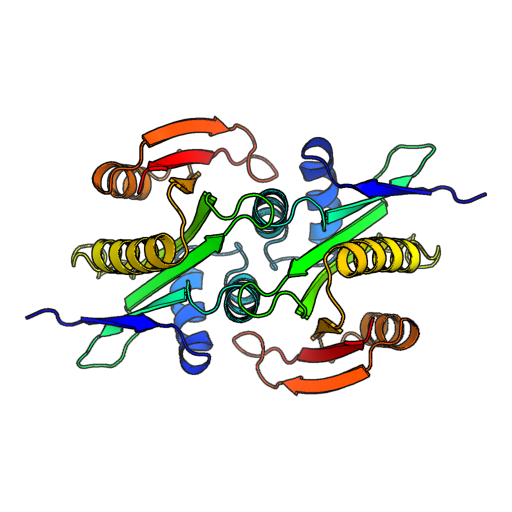.352 -3.623 1 95.56 134 GLU A CA 1
ATOM 1071 C C . GLU A 1 134 ? 18.672 5.688 -5.082 1 95.56 134 GLU A C 1
ATOM 1073 O O . GLU A 1 134 ? 17.594 6.195 -5.398 1 95.56 134 GLU A O 1
ATOM 1078 N N . GLU A 1 135 ? 19.609 5.293 -5.848 1 93.69 135 GLU A N 1
ATOM 1079 C CA . GLU A 1 135 ? 19.422 5.5 -7.281 1 93.69 135 GLU A CA 1
ATOM 1080 C C . GLU A 1 135 ? 18.453 4.469 -7.863 1 93.69 135 GLU A C 1
ATOM 1082 O O . GLU A 1 135 ? 18.391 3.334 -7.391 1 93.69 135 GLU A O 1
ATOM 1087 N N . LYS A 1 136 ? 17.641 4.863 -8.906 1 91 136 LYS A N 1
ATOM 1088 C CA . LYS A 1 136 ? 16.703 3.992 -9.594 1 91 136 LYS A CA 1
ATOM 1089 C C . LYS A 1 136 ? 15.758 3.311 -8.602 1 91 136 LYS A C 1
ATOM 1091 O O . LYS A 1 136 ? 15.562 2.096 -8.664 1 91 136 LYS A O 1
ATOM 1096 N N . TYR A 1 137 ? 15.32 4.094 -7.555 1 94.56 137 TYR A N 1
ATOM 1097 C CA . TYR A 1 137 ? 14.406 3.592 -6.535 1 94.56 137 TYR A CA 1
ATOM 1098 C C . TYR A 1 137 ? 13.086 3.145 -7.152 1 94.56 137 TYR A C 1
ATOM 1100 O O . TYR A 1 137 ? 12.633 2.021 -6.922 1 94.56 137 TYR A O 1
ATOM 1108 N N . PHE A 1 138 ? 12.57 4.043 -7.926 1 92.62 138 PHE A N 1
ATOM 1109 C CA . PHE A 1 138 ? 11.359 3.684 -8.648 1 92.62 138 PHE A CA 1
ATOM 1110 C C . PHE A 1 138 ? 11.664 3.408 -10.117 1 92.62 138 PHE A C 1
ATOM 1112 O O . PHE A 1 138 ? 12.477 4.105 -10.727 1 92.62 138 PHE A O 1
ATOM 1119 N N . TYR A 1 139 ? 11.172 2.377 -10.656 1 90.75 139 TYR A N 1
ATOM 1120 C CA . TYR A 1 139 ? 11.258 2.068 -12.078 1 90.75 139 TYR A CA 1
ATOM 1121 C C . TYR A 1 139 ? 10.531 3.121 -12.914 1 90.75 139 TYR A C 1
ATOM 1123 O O . TYR A 1 139 ? 9.414 3.523 -12.578 1 90.75 139 TYR A O 1
ATOM 1131 N N . PRO A 1 140 ? 11.125 3.449 -13.992 1 87.25 140 PRO A N 1
ATOM 1132 C CA . PRO A 1 140 ? 12.391 3.004 -14.586 1 87.25 140 PRO A CA 1
ATOM 1133 C C . PRO A 1 140 ? 13.57 3.869 -14.164 1 87.25 140 PRO A C 1
ATOM 1135 O O . PRO A 1 140 ? 14.727 3.521 -14.445 1 87.25 140 PRO A O 1
ATOM 1138 N N . ASN A 1 141 ? 13.367 4.887 -13.383 1 86.19 141 ASN A N 1
ATOM 1139 C CA . ASN A 1 141 ? 14.578 5.668 -13.164 1 86.19 141 ASN A CA 1
ATOM 1140 C C . ASN A 1 141 ? 14.336 6.828 -12.203 1 86.19 141 ASN A C 1
ATOM 1142 O O . ASN A 1 141 ? 14.891 7.91 -12.375 1 86.19 141 ASN A O 1
ATOM 1146 N N . ALA A 1 142 ? 13.719 6.582 -11.281 1 91.19 142 ALA A N 1
ATOM 1147 C CA . ALA A 1 142 ? 13.508 7.676 -10.336 1 91.19 142 ALA A CA 1
ATOM 1148 C C . ALA A 1 142 ? 14.273 7.438 -9.039 1 91.19 142 ALA A C 1
ATOM 1150 O O . ALA A 1 142 ? 14.156 6.367 -8.43 1 91.19 142 ALA A O 1
ATOM 1151 N N . SER A 1 143 ? 15.094 8.391 -8.688 1 95.56 143 SER A N 1
ATOM 1152 C CA . SER A 1 143 ? 15.852 8.312 -7.445 1 95.56 143 SER A CA 1
ATOM 1153 C C . SER A 1 143 ? 15.062 8.883 -6.277 1 95.56 143 SER A C 1
ATOM 1155 O O . SER A 1 143 ? 14.18 9.727 -6.469 1 95.56 143 SER A O 1
ATOM 1157 N N . ARG A 1 144 ? 15.422 8.352 -5.148 1 97.06 144 ARG A N 1
ATOM 1158 C CA . ARG A 1 144 ? 14.758 8.836 -3.939 1 97.06 144 ARG A CA 1
ATOM 1159 C C . ARG A 1 144 ? 15.758 8.961 -2.789 1 97.06 144 ARG A C 1
ATOM 1161 O O . ARG A 1 144 ? 16.797 8.297 -2.781 1 97.06 144 ARG A O 1
ATOM 1168 N N . LEU A 1 145 ? 15.477 9.844 -1.912 1 98.12 145 LEU A N 1
ATOM 1169 C CA . LEU A 1 145 ? 16.156 9.906 -0.62 1 98.12 145 LEU A CA 1
ATOM 1170 C C . LEU A 1 145 ? 15.398 9.094 0.426 1 98.12 145 LEU A C 1
ATOM 1172 O O . LEU A 1 145 ? 14.164 9.125 0.476 1 98.12 145 LEU A O 1
ATOM 1176 N N . ILE A 1 146 ? 16.094 8.352 1.194 1 97.94 146 ILE A N 1
ATOM 1177 C CA . ILE A 1 146 ? 15.555 7.664 2.359 1 97.94 146 ILE A CA 1
ATOM 1178 C C . ILE A 1 146 ? 15.844 8.469 3.621 1 97.94 146 ILE A C 1
ATOM 1180 O O . ILE A 1 146 ? 17 8.766 3.922 1 97.94 146 ILE A O 1
ATOM 1184 N N . LEU A 1 147 ? 14.805 8.906 4.277 1 98.62 147 LEU A N 1
ATOM 1185 C CA . LEU A 1 147 ? 14.945 9.68 5.508 1 98.62 147 LEU A CA 1
ATOM 1186 C C . LEU A 1 147 ? 14.5 8.859 6.715 1 98.62 147 LEU A C 1
ATOM 1188 O O . LEU A 1 147 ? 13.703 7.926 6.582 1 98.62 147 LEU A O 1
ATOM 1192 N N . GLU A 1 148 ? 15.023 9.203 7.84 1 98.25 148 GLU A N 1
ATOM 1193 C CA . GLU A 1 148 ? 14.695 8.531 9.094 1 98.25 148 GLU A CA 1
ATOM 1194 C C . GLU A 1 148 ? 14.586 9.531 10.242 1 98.25 148 GLU A C 1
ATOM 1196 O O . GLU A 1 148 ? 15.258 10.57 10.234 1 98.25 148 GLU A O 1
ATOM 1201 N N . LYS A 1 149 ? 13.758 9.281 11.133 1 98.12 149 LYS A N 1
ATOM 1202 C CA . LYS A 1 149 ? 13.602 10.062 12.359 1 98.12 149 LYS A CA 1
ATOM 1203 C C . LYS A 1 149 ? 13.383 9.156 13.562 1 98.12 149 LYS A C 1
ATOM 1205 O O . LYS A 1 149 ? 12.594 8.211 13.508 1 98.12 149 LYS A O 1
ATOM 1210 N N . GLU A 1 150 ? 14.117 9.336 14.609 1 97.31 150 GLU A N 1
ATOM 1211 C CA . GLU A 1 150 ? 13.82 8.711 15.891 1 97.31 150 GLU A CA 1
ATOM 1212 C C . GLU A 1 150 ? 12.648 9.406 16.578 1 97.31 150 GLU A C 1
ATOM 1214 O O . GLU A 1 150 ? 12.57 10.633 16.594 1 97.31 150 GLU A O 1
ATOM 1219 N N . LEU A 1 151 ? 11.742 8.68 17.031 1 94.94 151 LEU A N 1
ATOM 1220 C CA . LEU A 1 151 ? 10.57 9.25 17.688 1 94.94 151 LEU A CA 1
ATOM 1221 C C . LEU A 1 151 ? 10.797 9.359 19.203 1 94.94 151 LEU A C 1
ATOM 1223 O O . LEU A 1 151 ? 11.453 8.5 19.797 1 94.94 151 LEU A O 1
ATOM 1227 N N . MET B 1 1 ? 7.52 -31.531 -16.016 1 51 1 MET B N 1
ATOM 1228 C CA . MET B 1 1 ? 8.391 -30.953 -15.008 1 51 1 MET B CA 1
ATOM 1229 C C . MET B 1 1 ? 8.086 -29.484 -14.797 1 51 1 MET B C 1
ATOM 1231 O O . MET B 1 1 ? 7.77 -28.766 -15.75 1 51 1 MET B O 1
ATOM 1235 N N . GLU B 1 2 ? 7.875 -28.938 -13.461 1 63.72 2 GLU B N 1
ATOM 1236 C CA . GLU B 1 2 ? 7.406 -27.562 -13.32 1 63.72 2 GLU B CA 1
ATOM 1237 C C . GLU B 1 2 ? 8.469 -26.578 -13.781 1 63.72 2 GLU B C 1
ATOM 1239 O O . GLU B 1 2 ? 9.625 -26.672 -13.375 1 63.72 2 GLU B O 1
ATOM 1244 N N . TYR B 1 3 ? 8.25 -25.906 -14.805 1 86.5 3 TYR B N 1
ATOM 1245 C CA . TYR B 1 3 ? 9.266 -25.062 -15.438 1 86.5 3 TYR B CA 1
ATOM 1246 C C . TYR B 1 3 ? 9.398 -23.734 -14.711 1 86.5 3 TYR B C 1
ATOM 1248 O O . TYR B 1 3 ? 9.969 -22.781 -15.242 1 86.5 3 TYR B O 1
ATOM 1256 N N . PHE B 1 4 ? 8.797 -23.812 -13.477 1 93.69 4 PHE B N 1
ATOM 1257 C CA . PHE B 1 4 ? 8.977 -22.594 -12.695 1 93.69 4 PHE B CA 1
ATOM 1258 C C . PHE B 1 4 ? 9.07 -22.922 -11.203 1 93.69 4 PHE B C 1
ATOM 1260 O O . PHE B 1 4 ? 8.719 -24.031 -10.781 1 93.69 4 PHE B O 1
ATOM 1267 N N . GLN B 1 5 ? 9.602 -22.062 -10.352 1 96.75 5 GLN B N 1
ATOM 1268 C CA . GLN B 1 5 ? 9.648 -22.125 -8.898 1 96.75 5 GLN B CA 1
ATOM 1269 C C . GLN B 1 5 ? 9.102 -20.859 -8.266 1 96.75 5 GLN B C 1
ATOM 1271 O O . GLN B 1 5 ? 9.234 -19.766 -8.836 1 96.75 5 GLN B O 1
ATOM 1276 N N . VAL B 1 6 ? 8.438 -21.062 -7.113 1 97.75 6 VAL B N 1
ATOM 1277 C CA . VAL B 1 6 ? 7.984 -19.906 -6.332 1 97.75 6 VAL B CA 1
ATOM 1278 C C . VAL B 1 6 ? 8.984 -19.625 -5.215 1 97.75 6 VAL B C 1
ATOM 1280 O O . VAL B 1 6 ? 9.398 -20.531 -4.496 1 97.75 6 VAL B O 1
ATOM 1283 N N . ARG B 1 7 ? 9.398 -18.406 -5.082 1 98.25 7 ARG B N 1
ATOM 1284 C CA . ARG B 1 7 ? 10.328 -17.984 -4.035 1 98.25 7 ARG B CA 1
ATOM 1285 C C . ARG B 1 7 ? 9.969 -16.594 -3.51 1 98.25 7 ARG B C 1
ATOM 1287 O O . ARG B 1 7 ? 9.156 -15.891 -4.113 1 98.25 7 ARG B O 1
ATOM 1294 N N . THR B 1 8 ? 10.57 -16.281 -2.416 1 98.31 8 THR B N 1
ATOM 1295 C CA . THR B 1 8 ? 10.367 -14.945 -1.863 1 98.31 8 THR B CA 1
ATOM 1296 C C . THR B 1 8 ? 10.953 -13.875 -2.787 1 98.31 8 THR B C 1
ATOM 1298 O O . THR B 1 8 ? 12.008 -14.086 -3.393 1 98.31 8 THR B O 1
ATOM 1301 N N . TYR B 1 9 ? 10.289 -12.773 -2.889 1 98.25 9 TYR B N 1
ATOM 1302 C CA . TYR B 1 9 ? 10.734 -11.602 -3.637 1 98.25 9 TYR B CA 1
ATOM 1303 C C . TYR B 1 9 ? 12.031 -11.047 -3.066 1 98.25 9 TYR B C 1
ATOM 1305 O O . TYR B 1 9 ? 12.25 -11.094 -1.854 1 98.25 9 TYR B O 1
ATOM 1313 N N . THR B 1 10 ? 12.906 -10.57 -3.877 1 97.12 10 THR B N 1
ATOM 1314 C CA . THR B 1 10 ? 14.047 -9.734 -3.51 1 97.12 10 THR B CA 1
ATOM 1315 C C . THR B 1 10 ? 14.062 -8.453 -4.332 1 97.12 10 THR B C 1
ATOM 1317 O O . THR B 1 10 ? 13.461 -8.391 -5.402 1 97.12 10 THR B O 1
ATOM 1320 N N . SER B 1 11 ? 14.82 -7.504 -3.904 1 95.69 11 SER B N 1
ATOM 1321 C CA . SER B 1 11 ? 14.875 -6.215 -4.586 1 95.69 11 SER B CA 1
ATOM 1322 C C . SER B 1 11 ? 15.422 -6.363 -6.004 1 95.69 11 SER B C 1
ATOM 1324 O O . SER B 1 11 ? 15.164 -5.516 -6.863 1 95.69 11 SER B O 1
ATOM 1326 N N . ALA B 1 12 ? 16.141 -7.438 -6.254 1 95.94 12 ALA B N 1
ATOM 1327 C CA . ALA B 1 12 ? 16.672 -7.695 -7.594 1 95.94 12 ALA B CA 1
ATOM 1328 C C . ALA B 1 12 ? 15.547 -7.984 -8.578 1 95.94 12 ALA B C 1
ATOM 1330 O O . ALA B 1 12 ? 15.727 -7.867 -9.797 1 95.94 12 ALA B O 1
ATOM 1331 N N . ASP B 1 13 ? 14.391 -8.328 -8.094 1 97.75 13 ASP B N 1
ATOM 1332 C CA . ASP B 1 13 ? 13.25 -8.688 -8.93 1 97.75 13 ASP B CA 1
ATOM 1333 C C . ASP B 1 13 ? 12.461 -7.445 -9.344 1 97.75 13 ASP B C 1
ATOM 1335 O O . ASP B 1 13 ? 11.602 -7.512 -10.227 1 97.75 13 ASP B O 1
ATOM 1339 N N . TYR B 1 14 ? 12.781 -6.324 -8.719 1 97.44 14 TYR B N 1
ATOM 1340 C CA . TYR B 1 14 ? 11.922 -5.145 -8.734 1 97.44 14 TYR B CA 1
ATOM 1341 C C . TYR B 1 14 ? 11.648 -4.684 -10.156 1 97.44 14 TYR B C 1
ATOM 1343 O O . TYR B 1 14 ? 10.484 -4.535 -10.555 1 97.44 14 TYR B O 1
ATOM 1351 N N . GLU B 1 15 ? 12.656 -4.484 -11 1 96.38 15 GLU B N 1
ATOM 1352 C CA . GLU B 1 15 ? 12.477 -3.945 -12.352 1 96.38 15 GLU B CA 1
ATOM 1353 C C . GLU B 1 15 ? 11.664 -4.895 -13.219 1 96.38 15 GLU B C 1
ATOM 1355 O O . GLU B 1 15 ? 10.758 -4.465 -13.938 1 96.38 15 GLU B O 1
ATOM 1360 N N . ALA B 1 16 ? 12 -6.164 -13.141 1 96.69 16 ALA B N 1
ATOM 1361 C CA . ALA B 1 16 ? 11.281 -7.164 -13.922 1 96.69 16 ALA B CA 1
ATOM 1362 C C . ALA B 1 16 ? 9.805 -7.211 -13.523 1 96.69 16 ALA B C 1
ATOM 1364 O O . ALA B 1 16 ? 8.93 -7.367 -14.375 1 96.69 16 ALA B O 1
ATOM 1365 N N . LEU B 1 17 ? 9.586 -7.074 -12.242 1 97.06 17 LEU B N 1
ATOM 1366 C CA . LEU B 1 17 ? 8.219 -7.074 -11.727 1 97.06 17 LEU B CA 1
ATOM 1367 C C . LEU B 1 17 ? 7.441 -5.871 -12.25 1 97.06 17 LEU B C 1
ATOM 1369 O O . LEU B 1 17 ? 6.273 -5.992 -12.617 1 97.06 17 LEU B O 1
ATOM 1373 N N . CYS B 1 18 ? 8.078 -4.691 -12.227 1 96.62 18 CYS B N 1
ATOM 1374 C CA . CYS B 1 18 ? 7.438 -3.486 -12.734 1 96.62 18 CYS B CA 1
ATOM 1375 C C . CYS B 1 18 ? 7.07 -3.641 -14.211 1 96.62 18 CYS B C 1
ATOM 1377 O O . CYS B 1 18 ? 5.984 -3.24 -14.625 1 96.62 18 CYS B O 1
ATOM 1379 N N . ARG B 1 19 ? 7.961 -4.266 -15 1 95.5 19 ARG B N 1
ATOM 1380 C CA . ARG B 1 19 ? 7.699 -4.496 -16.422 1 95.5 19 ARG B CA 1
ATOM 1381 C C . ARG B 1 19 ? 6.523 -5.445 -16.609 1 95.5 19 ARG B C 1
ATOM 1383 O O . ARG B 1 19 ? 5.699 -5.25 -17.5 1 95.5 19 ARG B O 1
ATOM 1390 N N . LEU B 1 20 ? 6.484 -6.422 -15.773 1 96 20 LEU B N 1
ATOM 1391 C CA . LEU B 1 20 ? 5.41 -7.402 -15.836 1 96 20 LEU B CA 1
ATOM 1392 C C . LEU B 1 20 ? 4.078 -6.781 -15.43 1 96 20 LEU B C 1
ATOM 1394 O O . LEU B 1 20 ? 3.047 -7.059 -16.047 1 96 20 LEU B O 1
ATOM 1398 N N . ASP B 1 21 ? 4.082 -5.957 -14.398 1 96.31 21 ASP B N 1
ATOM 1399 C CA . ASP B 1 21 ? 2.887 -5.391 -13.781 1 96.31 21 ASP B CA 1
ATOM 1400 C C . ASP B 1 21 ? 2.221 -4.371 -14.703 1 96.31 21 ASP B C 1
ATOM 1402 O O . ASP B 1 21 ? 0.993 -4.285 -14.758 1 96.31 21 ASP B O 1
ATOM 1406 N N . GLU B 1 22 ? 2.998 -3.617 -15.445 1 93.88 22 GLU B N 1
ATOM 1407 C CA . GLU B 1 22 ? 2.541 -2.432 -16.172 1 93.88 22 GLU B CA 1
ATOM 1408 C C . GLU B 1 22 ? 1.42 -2.773 -17.141 1 93.88 22 GLU B C 1
ATOM 1410 O O . GLU B 1 22 ? 0.363 -2.139 -17.125 1 93.88 22 GLU B O 1
ATOM 1415 N N . PRO B 1 23 ? 1.543 -3.809 -17.953 1 93.19 23 PRO B N 1
ATOM 1416 C CA . PRO B 1 23 ? 0.454 -4.129 -18.875 1 93.19 23 PRO B CA 1
ATOM 1417 C C . PRO B 1 23 ? -0.761 -4.727 -18.172 1 93.19 23 PRO B C 1
ATOM 1419 O O . PRO B 1 23 ? -1.86 -4.738 -18.734 1 93.19 23 PRO B O 1
ATOM 1422 N N . LEU B 1 24 ? -0.611 -5.277 -16.953 1 91.88 24 LEU B N 1
ATOM 1423 C CA . LEU B 1 24 ? -1.69 -5.949 -16.234 1 91.88 24 LEU B CA 1
ATOM 1424 C C . LEU B 1 24 ? -2.516 -4.949 -15.438 1 91.88 24 LEU B C 1
ATOM 1426 O O . LEU B 1 24 ? -3.736 -5.09 -15.328 1 91.88 24 LEU B O 1
ATOM 1430 N N . PHE B 1 25 ? -1.852 -3.93 -14.812 1 92.69 25 PHE B N 1
ATOM 1431 C CA . PHE B 1 25 ? -2.49 -3.018 -13.867 1 92.69 25 PHE B CA 1
ATOM 1432 C C . PHE B 1 25 ? -2.09 -1.575 -14.156 1 92.69 25 PHE B C 1
ATOM 1434 O O . PHE B 1 25 ? -1.8 -0.811 -13.227 1 92.69 25 PHE B O 1
ATOM 1441 N N . GLU B 1 26 ? -2.084 -1.235 -15.352 1 86.69 26 GLU B N 1
ATOM 1442 C CA . GLU B 1 26 ? -1.666 0.107 -15.75 1 86.69 26 GLU B CA 1
ATOM 1443 C C . GLU B 1 26 ? -2.389 1.171 -14.922 1 86.69 26 GLU B C 1
ATOM 1445 O O . GLU B 1 26 ? -3.602 1.086 -14.719 1 86.69 26 GLU B O 1
ATOM 1450 N N . GLY B 1 27 ? -1.604 2.088 -14.391 1 85 27 GLY B N 1
ATOM 1451 C CA . GLY B 1 27 ? -2.184 3.213 -13.672 1 85 27 GLY B CA 1
ATOM 1452 C C . GLY B 1 27 ? -2.531 2.885 -12.227 1 85 27 GLY B C 1
ATOM 1453 O O . GLY B 1 27 ? -3.096 3.719 -11.516 1 85 27 GLY B O 1
ATOM 1454 N N . MET B 1 28 ? -2.146 1.733 -11.766 1 89.94 28 MET B N 1
ATOM 1455 C CA . MET B 1 28 ? -2.545 1.321 -10.422 1 89.94 28 MET B CA 1
ATOM 1456 C C . MET B 1 28 ? -1.356 1.355 -9.469 1 89.94 28 MET B C 1
ATOM 1458 O O . MET B 1 28 ? -1.419 0.795 -8.367 1 89.94 28 MET B O 1
ATOM 1462 N N . GLY B 1 29 ? -0.309 1.954 -9.938 1 91.12 29 GLY B N 1
ATOM 1463 C CA . GLY B 1 29 ? 0.807 2.291 -9.07 1 91.12 29 GLY B CA 1
ATOM 1464 C C . GLY B 1 29 ? 1.586 1.077 -8.602 1 91.12 29 GLY B C 1
ATOM 1465 O O . GLY B 1 29 ? 1.996 1.007 -7.441 1 91.12 29 GLY B O 1
ATOM 1466 N N . GLY B 1 30 ? 1.813 0.164 -9.391 1 93.69 30 GLY B N 1
ATOM 1467 C CA . GLY B 1 30 ? 2.518 -1.056 -9.023 1 93.69 30 GLY B CA 1
ATOM 1468 C C . GLY B 1 30 ? 3.92 -0.802 -8.508 1 93.69 30 GLY B C 1
ATOM 1469 O O . GLY B 1 30 ? 4.328 -1.379 -7.496 1 93.69 30 GLY B O 1
ATOM 1470 N N . HIS B 1 31 ? 4.625 0.05 -9.117 1 94.5 31 HIS B N 1
ATOM 1471 C CA . HIS B 1 31 ? 6.012 0.297 -8.734 1 94.5 31 HIS B CA 1
ATOM 1472 C C . HIS B 1 31 ? 6.094 0.873 -7.32 1 94.5 31 HIS B C 1
ATOM 1474 O O . HIS B 1 31 ? 7.004 0.534 -6.562 1 94.5 31 HIS B O 1
ATOM 1480 N N . VAL B 1 32 ? 5.125 1.67 -6.945 1 94.81 32 VAL B N 1
ATOM 1481 C CA . VAL B 1 32 ? 5.074 2.246 -5.605 1 94.81 32 VAL B CA 1
ATOM 1482 C C . VAL B 1 32 ? 4.648 1.179 -4.602 1 94.81 32 VAL B C 1
ATOM 1484 O O . VAL B 1 32 ? 5.277 1.017 -3.553 1 94.81 32 VAL B O 1
ATOM 1487 N N . LEU B 1 33 ? 3.627 0.496 -4.977 1 96.69 33 LEU B N 1
ATOM 1488 C CA . LEU B 1 33 ? 3.074 -0.554 -4.125 1 96.69 33 LEU B CA 1
ATOM 1489 C C . LEU B 1 33 ? 4.137 -1.59 -3.779 1 96.69 33 LEU B C 1
ATOM 1491 O O . LEU B 1 33 ? 4.258 -2.002 -2.623 1 96.69 33 LEU B O 1
ATOM 1495 N N . PHE B 1 34 ? 4.93 -1.978 -4.723 1 97.81 34 PHE B N 1
ATOM 1496 C CA . PHE B 1 34 ? 5.941 -3.008 -4.516 1 97.81 34 PHE B CA 1
ATOM 1497 C C . PHE B 1 34 ? 6.957 -2.568 -3.469 1 97.81 34 PHE B C 1
ATOM 1499 O O . PHE B 1 34 ? 7.352 -3.361 -2.611 1 97.81 34 PHE B O 1
ATOM 1506 N N . ARG B 1 35 ? 7.336 -1.344 -3.498 1 96.69 35 ARG B N 1
ATOM 1507 C CA . ARG B 1 35 ? 8.305 -0.849 -2.527 1 96.69 35 ARG B CA 1
ATOM 1508 C C . ARG B 1 35 ? 7.719 -0.844 -1.12 1 96.69 35 ARG B C 1
ATOM 1510 O O . ARG B 1 35 ? 8.391 -1.213 -0.157 1 96.69 35 ARG B O 1
ATOM 1517 N N . HIS B 1 36 ? 6.488 -0.434 -1.002 1 96.69 36 HIS B N 1
ATOM 1518 C CA . HIS B 1 36 ? 5.84 -0.417 0.305 1 96.69 36 HIS B CA 1
ATOM 1519 C C . HIS B 1 36 ? 5.715 -1.825 0.876 1 96.69 36 HIS B C 1
ATOM 1521 O O . HIS B 1 36 ? 6.012 -2.053 2.051 1 96.69 36 HIS B O 1
ATOM 1527 N N . ILE B 1 37 ? 5.305 -2.762 0.038 1 97.75 37 ILE B N 1
ATOM 1528 C CA . ILE B 1 37 ? 5.098 -4.125 0.521 1 97.75 37 ILE B CA 1
ATOM 1529 C C . ILE B 1 37 ? 6.441 -4.762 0.86 1 97.75 37 ILE B C 1
ATOM 1531 O O . ILE B 1 37 ? 6.562 -5.477 1.858 1 97.75 37 ILE B O 1
ATOM 1535 N N . GLU B 1 38 ? 7.418 -4.535 0.019 1 97.12 38 GLU B N 1
ATOM 1536 C CA . GLU B 1 38 ? 8.773 -5 0.305 1 97.12 38 GLU B CA 1
ATOM 1537 C C . GLU B 1 38 ? 9.219 -4.578 1.703 1 97.12 38 GLU B C 1
ATOM 1539 O O . GLU B 1 38 ? 9.898 -5.336 2.396 1 97.12 38 GLU B O 1
ATOM 1544 N N . GLU B 1 39 ? 8.844 -3.428 2.078 1 95.31 39 GLU B N 1
ATOM 1545 C CA . GLU B 1 39 ? 9.266 -2.875 3.361 1 95.31 39 GLU B CA 1
ATOM 1546 C C . GLU B 1 39 ? 8.359 -3.34 4.492 1 95.31 39 GLU B C 1
ATOM 1548 O O . GLU B 1 39 ? 8.836 -3.725 5.562 1 95.31 39 GLU B O 1
ATOM 1553 N N . LEU B 1 40 ? 7.09 -3.385 4.305 1 97.31 40 LEU B N 1
ATOM 1554 C CA . LEU B 1 40 ? 6.121 -3.582 5.379 1 97.31 40 LEU B CA 1
ATOM 1555 C C . LEU B 1 40 ? 5.852 -5.066 5.602 1 97.31 40 LEU B C 1
ATOM 1557 O O . LEU B 1 40 ? 5.66 -5.504 6.742 1 97.31 40 LEU B O 1
ATOM 1561 N N . PHE B 1 41 ? 5.844 -5.801 4.488 1 97.75 41 PHE B N 1
ATOM 1562 C CA . PHE B 1 41 ? 5.48 -7.215 4.547 1 97.75 41 PHE B CA 1
ATOM 1563 C C . PHE B 1 41 ? 6.41 -8.047 3.676 1 97.75 41 PHE B C 1
ATOM 1565 O O . PHE B 1 41 ? 5.949 -8.82 2.834 1 97.75 41 PHE B O 1
ATOM 1572 N N . PRO B 1 42 ? 7.695 -8.062 3.984 1 96.38 42 PRO B N 1
ATOM 1573 C CA . PRO B 1 42 ? 8.648 -8.727 3.094 1 96.38 42 PRO B CA 1
ATOM 1574 C C . PRO B 1 42 ? 8.391 -10.234 2.98 1 96.38 42 PRO B C 1
ATOM 1576 O O . PRO B 1 42 ? 8.695 -10.836 1.95 1 96.38 42 PRO B O 1
ATOM 1579 N N . ASN B 1 43 ? 7.805 -10.844 3.949 1 97.25 43 ASN B N 1
ATOM 1580 C CA . ASN B 1 43 ? 7.613 -12.297 3.955 1 97.25 43 ASN B CA 1
ATOM 1581 C C . ASN B 1 43 ? 6.336 -12.695 3.229 1 97.25 43 ASN B C 1
ATOM 1583 O O . ASN B 1 43 ? 6.055 -13.883 3.066 1 97.25 43 ASN B O 1
ATOM 1587 N N . LEU B 1 44 ? 5.613 -11.734 2.807 1 98.62 44 LEU B N 1
ATOM 1588 C CA . LEU B 1 44 ? 4.363 -12.023 2.117 1 98.62 44 LEU B CA 1
ATOM 1589 C C . LEU B 1 44 ? 4.41 -11.523 0.675 1 98.62 44 LEU B C 1
ATOM 1591 O O . LEU B 1 44 ? 3.402 -11.055 0.143 1 98.62 44 LEU B O 1
ATOM 1595 N N . PHE B 1 45 ? 5.539 -11.555 0.164 1 98.81 45 PHE B N 1
ATOM 1596 C CA . PHE B 1 45 ? 5.859 -11.133 -1.194 1 98.81 45 PHE B CA 1
ATOM 1597 C C . PHE B 1 45 ? 6.625 -12.227 -1.933 1 98.81 45 PHE B C 1
ATOM 1599 O O . PHE B 1 45 ? 7.777 -12.516 -1.604 1 98.81 45 PHE B O 1
ATOM 1606 N N . PHE B 1 46 ? 5.906 -12.828 -2.988 1 98.81 46 PHE B N 1
ATOM 1607 C CA . PHE B 1 46 ? 6.488 -13.969 -3.682 1 98.81 46 PHE B CA 1
ATOM 1608 C C . PHE B 1 46 ? 6.523 -13.727 -5.188 1 98.81 46 PHE B C 1
ATOM 1610 O O . PHE B 1 46 ? 5.699 -12.984 -5.723 1 98.81 46 PHE B O 1
ATOM 1617 N N . VAL B 1 47 ? 7.453 -14.391 -5.84 1 98.56 47 VAL B N 1
ATOM 1618 C CA . VAL B 1 47 ? 7.543 -14.375 -7.297 1 98.56 47 VAL B CA 1
ATOM 1619 C C . VAL B 1 47 ? 7.637 -15.812 -7.82 1 98.56 47 VAL B C 1
ATOM 1621 O O . VAL B 1 47 ? 8.086 -16.703 -7.109 1 98.56 47 VAL B O 1
ATOM 1624 N N . ALA B 1 48 ? 7.094 -16.031 -8.953 1 97.88 48 ALA B N 1
ATOM 1625 C CA . ALA B 1 48 ? 7.309 -17.266 -9.719 1 97.88 48 ALA B CA 1
ATOM 1626 C C . ALA B 1 48 ? 8.359 -17.047 -10.812 1 97.88 48 ALA B C 1
ATOM 1628 O O . ALA B 1 48 ? 8.219 -16.156 -11.648 1 97.88 48 ALA B O 1
ATOM 1629 N N . GLU B 1 49 ? 9.344 -17.797 -10.781 1 97.19 49 GLU B N 1
ATOM 1630 C CA . GLU B 1 49 ? 10.469 -17.656 -11.695 1 97.19 49 GLU B CA 1
ATOM 1631 C C . GLU B 1 49 ? 10.664 -18.906 -12.547 1 97.19 49 GLU B C 1
ATOM 1633 O O . GLU B 1 49 ? 10.648 -20.016 -12.031 1 97.19 49 GLU B O 1
ATOM 1638 N N . ASN B 1 50 ? 10.773 -18.609 -13.875 1 95.5 50 ASN B N 1
ATOM 1639 C CA . ASN B 1 50 ? 11.141 -19.719 -14.758 1 95.5 50 ASN B CA 1
ATOM 1640 C C . ASN B 1 50 ? 12.508 -2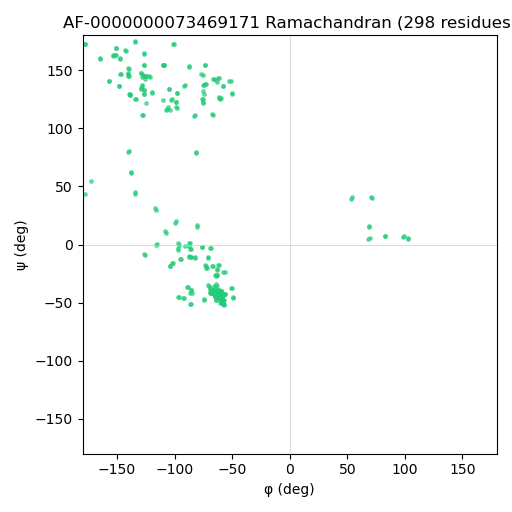0.297 -14.398 1 95.5 50 ASN B C 1
ATOM 1642 O O . ASN B 1 50 ? 13.492 -19.562 -14.312 1 95.5 50 ASN B O 1
ATOM 1646 N N . THR B 1 51 ? 12.562 -21.562 -14.195 1 94.25 51 THR B N 1
ATOM 1647 C CA . THR B 1 51 ? 13.773 -22.203 -13.68 1 94.25 51 THR B CA 1
ATOM 1648 C C . THR B 1 51 ? 14.852 -22.266 -14.75 1 94.25 51 THR B C 1
ATOM 1650 O O . THR B 1 51 ? 16.031 -22.422 -14.445 1 94.25 51 THR B O 1
ATOM 1653 N N . GLN B 1 52 ? 14.539 -22.109 -15.977 1 93.38 52 GLN B N 1
ATOM 1654 C CA . GLN B 1 52 ? 15.5 -22.203 -17.078 1 93.38 52 GLN B CA 1
ATOM 1655 C C . GLN B 1 52 ? 15.984 -20.828 -17.5 1 93.38 52 GLN B C 1
ATOM 1657 O O . GLN B 1 52 ? 17.188 -20.609 -17.656 1 93.38 52 GLN B O 1
ATOM 1662 N N . THR B 1 53 ? 15.125 -19.891 -17.641 1 93.81 53 THR B N 1
ATOM 1663 C CA . THR B 1 53 ? 15.453 -18.578 -18.203 1 93.81 53 THR B CA 1
ATOM 1664 C C . THR B 1 53 ? 15.602 -17.531 -17.094 1 93.81 53 THR B C 1
ATOM 1666 O O . THR B 1 53 ? 16.094 -16.438 -17.344 1 93.81 53 THR B O 1
ATOM 1669 N N . HIS B 1 54 ? 15.109 -17.844 -15.867 1 95 54 HIS B N 1
ATOM 1670 C CA . HIS B 1 54 ? 15.133 -16.953 -14.703 1 95 54 HIS B CA 1
ATOM 1671 C C . HIS B 1 54 ? 14.203 -15.766 -14.898 1 95 54 HIS B C 1
ATOM 1673 O O . HIS B 1 54 ? 14.289 -14.773 -14.164 1 95 54 HIS B O 1
ATOM 1679 N N . GLU B 1 55 ? 13.367 -15.93 -15.859 1 95 55 GLU B N 1
ATOM 1680 C CA . GLU B 1 55 ? 12.359 -14.898 -16.094 1 95 55 GLU B CA 1
ATOM 1681 C C . GLU B 1 55 ? 11.266 -14.953 -15.023 1 95 55 GLU B C 1
ATOM 1683 O O . GLU B 1 55 ? 10.82 -16.031 -14.641 1 95 55 GLU B O 1
ATOM 1688 N N . ILE B 1 56 ? 10.852 -13.773 -14.539 1 96.88 56 ILE B N 1
ATOM 1689 C CA . ILE B 1 56 ? 9.727 -13.703 -13.609 1 96.88 56 ILE B CA 1
ATOM 1690 C C . ILE B 1 56 ? 8.414 -13.898 -14.375 1 96.88 56 ILE B C 1
ATOM 1692 O O . ILE B 1 56 ? 8.109 -13.141 -15.297 1 96.88 56 ILE B O 1
ATOM 1696 N N . MET B 1 57 ? 7.656 -14.852 -13.93 1 96.31 57 MET B N 1
ATOM 1697 C CA . MET B 1 57 ? 6.438 -15.234 -14.633 1 96.31 57 MET B CA 1
ATOM 1698 C C . MET B 1 57 ? 5.203 -14.695 -13.922 1 96.31 57 MET B C 1
ATOM 1700 O O . MET B 1 57 ? 4.113 -14.648 -14.492 1 96.31 57 MET B O 1
ATOM 1704 N N . GLY B 1 58 ? 5.344 -14.352 -12.727 1 97.5 58 GLY B N 1
ATOM 1705 C CA . GLY B 1 58 ? 4.246 -13.844 -11.914 1 97.5 58 GLY B CA 1
ATOM 1706 C C . GLY B 1 58 ? 4.68 -13.445 -10.516 1 97.5 58 GLY B C 1
ATOM 1707 O O . GLY B 1 58 ? 5.84 -13.625 -10.141 1 97.5 58 GLY B O 1
ATOM 1708 N N . TYR B 1 59 ? 3.812 -12.859 -9.797 1 98.44 59 TYR B N 1
ATOM 1709 C CA . TYR B 1 59 ? 4.066 -12.43 -8.43 1 98.44 59 TYR B CA 1
ATOM 1710 C C . TYR B 1 59 ? 2.773 -12.375 -7.625 1 98.44 59 TYR B C 1
ATOM 1712 O O . TYR B 1 59 ? 1.68 -12.406 -8.195 1 98.44 59 TYR B O 1
ATOM 1720 N N . ILE B 1 60 ? 2.951 -12.359 -6.344 1 98.44 60 ILE B N 1
ATOM 1721 C CA . ILE B 1 60 ? 1.819 -12.18 -5.441 1 98.44 60 ILE B CA 1
ATOM 1722 C C . ILE B 1 60 ? 2.273 -11.43 -4.188 1 98.44 60 ILE B C 1
ATOM 1724 O O . ILE B 1 60 ? 3.377 -11.664 -3.688 1 98.44 60 ILE B O 1
ATOM 1728 N N . LEU B 1 61 ? 1.518 -10.508 -3.754 1 98.25 61 LEU B N 1
ATOM 1729 C CA . LEU B 1 61 ? 1.82 -9.766 -2.533 1 98.25 61 LEU B CA 1
ATOM 1730 C C . LEU B 1 61 ? 0.623 -9.758 -1.59 1 98.25 61 LEU B C 1
ATOM 1732 O O . LEU B 1 61 ? -0.525 -9.711 -2.037 1 98.25 61 LEU B O 1
ATOM 1736 N N . GLY B 1 62 ? 0.887 -9.82 -0.309 1 98.56 62 GLY B N 1
ATOM 1737 C CA . GLY B 1 62 ? -0.114 -9.812 0.747 1 98.56 62 GLY B CA 1
ATOM 1738 C C . GLY B 1 62 ? 0.232 -8.875 1.889 1 98.56 62 GLY B C 1
ATOM 1739 O O . GLY B 1 62 ? 1.268 -8.203 1.859 1 98.56 62 GLY B O 1
ATOM 1740 N N . GLY B 1 63 ? -0.654 -8.766 2.779 1 98.44 63 GLY B N 1
ATOM 1741 C CA . GLY B 1 63 ? -0.521 -8.016 4.02 1 98.44 63 GLY B CA 1
ATOM 1742 C C . GLY B 1 63 ? -1.354 -8.586 5.152 1 98.44 63 GLY B C 1
ATOM 1743 O O . GLY B 1 63 ? -2.158 -9.5 4.941 1 98.44 63 GLY B O 1
ATOM 1744 N N . ILE B 1 64 ? -1.078 -8.078 6.289 1 98 64 ILE B N 1
ATOM 1745 C CA . ILE B 1 64 ? -1.821 -8.492 7.473 1 98 64 ILE B CA 1
ATOM 1746 C C . ILE B 1 64 ? -2.393 -7.262 8.18 1 98 64 ILE B C 1
ATOM 1748 O O . ILE B 1 64 ? -1.698 -6.258 8.352 1 98 64 ILE B O 1
ATOM 1752 N N . HIS B 1 65 ? -3.639 -7.375 8.516 1 96 65 HIS B N 1
ATOM 1753 C CA . HIS B 1 65 ? -4.285 -6.289 9.242 1 96 65 HIS B CA 1
ATOM 1754 C C . HIS B 1 65 ? -3.596 -6.035 10.578 1 96 65 HIS B C 1
ATOM 1756 O O . HIS B 1 65 ? -3.566 -6.914 11.445 1 96 65 HIS B O 1
ATOM 1762 N N . PHE B 1 66 ? -3.219 -4.82 10.727 1 92.88 66 PHE B N 1
ATOM 1763 C CA . PHE B 1 66 ? -2.363 -4.516 11.867 1 92.88 66 PHE B CA 1
ATOM 1764 C C . PHE B 1 66 ? -3.119 -4.707 13.18 1 92.88 66 PHE B C 1
ATOM 1766 O O . PHE B 1 66 ? -2.584 -5.277 14.133 1 92.88 66 PHE B O 1
ATOM 1773 N N . ASN B 1 67 ? -4.359 -4.293 13.234 1 91.31 67 ASN B N 1
ATOM 1774 C CA . ASN B 1 67 ? -5.133 -4.34 14.469 1 91.31 67 ASN B CA 1
ATOM 1775 C C . ASN B 1 67 ? -5.828 -5.688 14.641 1 91.31 67 ASN B C 1
ATOM 1777 O O . ASN B 1 67 ? -6.422 -5.953 15.688 1 91.31 67 ASN B O 1
ATOM 1781 N N . ASP B 1 68 ? -5.844 -6.512 13.68 1 94.38 68 ASP B N 1
ATOM 1782 C CA . ASP B 1 68 ? -6.395 -7.863 13.688 1 94.38 68 ASP B CA 1
ATOM 1783 C C . ASP B 1 68 ? -5.5 -8.828 12.914 1 94.38 68 ASP B C 1
ATOM 1785 O O . ASP B 1 68 ? -5.848 -9.258 11.812 1 94.38 68 ASP B O 1
ATOM 1789 N N . PRO B 1 69 ? -4.477 -9.25 13.547 1 93.56 69 PRO B N 1
ATOM 1790 C CA . PRO B 1 69 ? -3.441 -10 12.828 1 93.56 69 PRO B CA 1
ATOM 1791 C C . PRO B 1 69 ? -3.92 -11.375 12.375 1 93.56 69 PRO B C 1
ATOM 1793 O O . PRO B 1 69 ? -3.191 -12.086 11.672 1 93.56 69 PRO B O 1
ATOM 1796 N N . LYS B 1 70 ? -5.094 -11.789 12.688 1 97.5 70 LYS B N 1
ATOM 1797 C CA . LYS B 1 70 ? -5.66 -13.039 12.188 1 97.5 70 LYS B CA 1
ATOM 1798 C C . LYS B 1 70 ? -6.25 -12.852 10.789 1 97.5 70 LYS B C 1
ATOM 1800 O O . LYS B 1 70 ? -6.625 -13.828 10.141 1 97.5 70 LYS B O 1
ATOM 1805 N N . THR B 1 71 ? -6.355 -11.625 10.383 1 97.75 71 THR B N 1
ATOM 1806 C CA . THR B 1 71 ? -6.938 -11.297 9.086 1 97.75 71 THR B CA 1
ATOM 1807 C C . THR B 1 71 ? -5.859 -10.852 8.102 1 97.75 71 THR B C 1
ATOM 1809 O O . THR B 1 71 ? -5.176 -9.852 8.336 1 97.75 71 THR B O 1
ATOM 1812 N N . GLY B 1 72 ? -5.695 -11.625 7.082 1 98.25 72 GLY B N 1
ATOM 1813 C CA . GLY B 1 72 ? -4.785 -11.266 6.008 1 98.25 72 GLY B CA 1
ATOM 1814 C C . GLY B 1 72 ? -5.488 -10.695 4.789 1 98.25 72 GLY B C 1
ATOM 1815 O O . GLY B 1 72 ? -6.719 -10.641 4.75 1 98.25 72 GLY B O 1
ATOM 1816 N N . LYS B 1 73 ? -4.699 -10.234 3.885 1 98.56 73 LYS B N 1
ATOM 1817 C CA . LYS B 1 73 ? -5.18 -9.688 2.621 1 98.56 73 LYS B CA 1
ATOM 1818 C C . LYS B 1 73 ? -4.301 -10.133 1.456 1 98.56 73 LYS B C 1
ATOM 1820 O O . LYS B 1 73 ? -3.072 -10.094 1.545 1 98.56 73 LYS B O 1
ATOM 1825 N N . LEU B 1 74 ? -4.922 -10.664 0.447 1 98.56 74 LEU B N 1
ATOM 1826 C CA . LEU B 1 74 ? -4.262 -10.766 -0.851 1 98.56 74 LEU B CA 1
ATOM 1827 C C . LEU B 1 74 ? -4.371 -9.445 -1.616 1 98.56 74 LEU B C 1
ATOM 1829 O O . LEU B 1 74 ? -5.461 -9.07 -2.053 1 98.56 74 LEU B O 1
ATOM 1833 N N . ILE B 1 75 ? -3.311 -8.773 -1.79 1 98.31 75 ILE B N 1
ATOM 1834 C CA . ILE B 1 75 ? -3.281 -7.402 -2.277 1 98.31 75 ILE B CA 1
ATOM 1835 C C . ILE B 1 75 ? -3.281 -7.395 -3.805 1 98.31 75 ILE B C 1
ATOM 1837 O O . ILE B 1 75 ? -4.066 -6.68 -4.43 1 98.31 75 ILE B O 1
ATOM 1841 N N . ARG B 1 76 ? -2.375 -8.148 -4.414 1 97.38 76 ARG B N 1
ATOM 1842 C CA . ARG B 1 76 ? -2.25 -8.188 -5.867 1 97.38 76 ARG B CA 1
ATOM 1843 C C . ARG B 1 76 ? -1.583 -9.484 -6.324 1 97.38 76 ARG B C 1
ATOM 1845 O O . ARG B 1 76 ? -0.66 -9.977 -5.672 1 97.38 76 ARG B O 1
ATOM 1852 N N . ILE B 1 77 ? -2.029 -10.031 -7.375 1 97 77 ILE B N 1
ATOM 1853 C CA . ILE B 1 77 ? -1.405 -11.148 -8.062 1 97 77 ILE B CA 1
ATOM 1854 C C . ILE B 1 77 ? -1.365 -10.875 -9.57 1 97 77 ILE B C 1
ATOM 1856 O O . ILE B 1 77 ? -2.361 -10.445 -10.148 1 97 77 ILE B O 1
ATOM 1860 N N . GLY B 1 78 ? -0.231 -10.953 -10.117 1 96.25 78 GLY B N 1
ATOM 1861 C CA . GLY B 1 78 ? -0.047 -10.812 -11.555 1 96.25 78 GLY B CA 1
ATOM 1862 C C . GLY B 1 78 ? 0.711 -11.969 -12.172 1 96.25 78 GLY B C 1
ATOM 1863 O O . GLY B 1 78 ? 1.75 -12.391 -11.656 1 96.25 78 GLY B O 1
ATOM 1864 N N . VAL B 1 79 ? 0.169 -12.5 -13.18 1 95.88 79 VAL B N 1
ATOM 1865 C CA . VAL B 1 79 ? 0.802 -13.586 -13.93 1 95.88 79 VAL B CA 1
ATOM 1866 C C . VAL B 1 79 ? 0.834 -13.234 -15.414 1 95.88 79 VAL B C 1
ATOM 1868 O O . VAL B 1 79 ? -0.147 -12.727 -15.961 1 95.88 79 VAL B O 1
ATOM 1871 N N . LYS B 1 80 ? 1.942 -13.516 -16 1 93.12 80 LYS B N 1
ATOM 1872 C CA . LYS B 1 80 ? 2.045 -13.297 -17.438 1 93.12 80 LYS B CA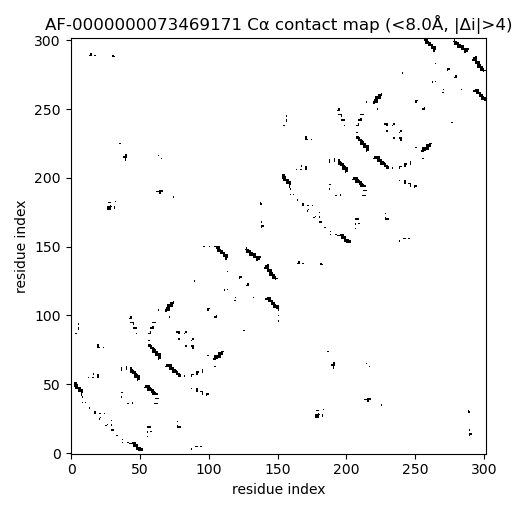 1
ATOM 1873 C C . LYS B 1 80 ? 0.899 -13.977 -18.188 1 93.12 80 LYS B C 1
ATOM 1875 O O . LYS B 1 80 ? 0.535 -15.109 -17.859 1 93.12 80 LYS B O 1
ATOM 1880 N N . SER B 1 81 ? 0.442 -13.273 -19.172 1 85.06 81 SER B N 1
ATOM 1881 C CA . SER B 1 81 ? -0.742 -13.734 -19.891 1 85.06 81 SER B CA 1
ATOM 1882 C C . SER B 1 81 ? -0.508 -15.109 -20.516 1 85.06 81 SER B C 1
ATOM 1884 O O . SER B 1 81 ? -1.399 -15.961 -20.5 1 85.06 81 SER B O 1
ATOM 1886 N N . ASP B 1 82 ? 0.635 -15.359 -21.062 1 82 82 ASP B N 1
ATOM 1887 C CA . ASP B 1 82 ? 0.932 -16.609 -21.734 1 82 82 ASP B CA 1
ATOM 1888 C C . ASP B 1 82 ? 1.185 -17.734 -20.734 1 82 82 ASP B C 1
ATOM 1890 O O . ASP B 1 82 ? 1.294 -18.906 -21.109 1 82 82 ASP B O 1
ATOM 1894 N N . CYS B 1 83 ? 1.149 -17.406 -19.422 1 77.75 83 CYS B N 1
ATOM 1895 C CA . CYS B 1 83 ? 1.426 -18.391 -18.375 1 77.75 83 CYS B CA 1
ATOM 1896 C C . CYS B 1 83 ? 0.193 -18.625 -17.516 1 77.75 83 CYS B C 1
ATOM 1898 O O . CYS B 1 83 ? 0.25 -19.375 -16.531 1 77.75 83 CYS B O 1
ATOM 1900 N N . GLN B 1 84 ? -0.772 -18 -17.797 1 69.69 84 GLN B N 1
ATOM 1901 C CA . GLN B 1 84 ? -1.972 -18.062 -16.969 1 69.69 84 GLN B CA 1
ATOM 1902 C C . GLN B 1 84 ? -2.535 -19.484 -16.922 1 69.69 84 GLN B C 1
ATOM 1904 O O . GLN B 1 84 ? -3.143 -19.891 -15.93 1 69.69 84 GLN B O 1
ATOM 1909 N N . ARG B 1 85 ? -2.143 -20.188 -17.781 1 67.19 85 ARG B N 1
ATOM 1910 C CA . ARG B 1 85 ? -2.689 -21.531 -17.875 1 67.19 85 ARG B CA 1
ATOM 1911 C C . ARG B 1 85 ? -1.772 -22.547 -17.203 1 67.19 85 ARG B C 1
ATOM 1913 O O . ARG B 1 85 ? -2.104 -23.734 -17.125 1 67.19 85 ARG B O 1
ATOM 1920 N N . MET B 1 86 ? -0.727 -22.188 -16.766 1 72.12 86 MET B N 1
ATOM 1921 C CA . MET B 1 86 ? 0.295 -23.094 -16.25 1 72.12 86 MET B CA 1
ATOM 1922 C C . MET B 1 86 ? 0.237 -23.172 -14.727 1 72.12 86 MET B C 1
ATOM 1924 O O . MET B 1 86 ? 1.243 -23.469 -14.078 1 72.12 86 MET B O 1
ATOM 1928 N N . ASP B 1 87 ? -0.791 -22.844 -14.102 1 88.69 87 ASP B N 1
ATOM 1929 C CA . ASP B 1 87 ? -1.046 -22.984 -12.672 1 88.69 87 ASP B CA 1
ATOM 1930 C C . ASP B 1 87 ? -0.151 -22.062 -11.859 1 88.69 87 ASP B C 1
ATOM 1932 O O . ASP B 1 87 ? 0.013 -22.25 -10.648 1 88.69 87 ASP B O 1
ATOM 1936 N N . VAL B 1 88 ? 0.622 -21.234 -12.469 1 94.19 88 VAL B N 1
ATOM 1937 C CA . VAL B 1 88 ? 1.519 -20.312 -11.797 1 94.19 88 VAL B CA 1
ATOM 1938 C C . VAL B 1 88 ? 0.76 -19.562 -10.695 1 94.19 88 VAL B C 1
ATOM 1940 O O . VAL B 1 88 ? 1.215 -19.5 -9.555 1 94.19 88 VAL B O 1
ATOM 1943 N N . GLY B 1 89 ? -0.384 -19.109 -11.031 1 95.25 89 GLY B N 1
ATOM 1944 C CA . GLY B 1 89 ? -1.213 -18.406 -10.062 1 95.25 89 GLY B CA 1
ATOM 1945 C C . GLY B 1 89 ? -1.565 -19.25 -8.852 1 95.25 89 GLY B C 1
ATOM 1946 O O . GLY B 1 89 ? -1.521 -18.75 -7.719 1 95.25 89 GLY B O 1
ATOM 1947 N N . SER B 1 90 ? -1.854 -20.469 -9.109 1 95.44 90 SER B N 1
ATOM 1948 C CA . SER B 1 90 ? -2.229 -21.375 -8.031 1 95.44 90 SER B CA 1
ATOM 1949 C C . SER B 1 90 ? -1.071 -21.594 -7.066 1 95.44 90 SER B C 1
ATOM 1951 O O . SER B 1 90 ? -1.271 -21.641 -5.848 1 95.44 90 SER B O 1
ATOM 1953 N N . HIS B 1 91 ? 0.077 -21.75 -7.555 1 96.5 91 HIS B N 1
ATOM 1954 C CA . HIS B 1 91 ? 1.249 -21.969 -6.719 1 96.5 91 HIS B CA 1
ATOM 1955 C C . HIS B 1 91 ? 1.606 -20.719 -5.922 1 96.5 91 HIS B C 1
ATOM 1957 O O . HIS B 1 91 ? 2.043 -20.812 -4.773 1 96.5 91 HIS B O 1
ATOM 1963 N N . LEU B 1 92 ? 1.449 -19.578 -6.562 1 97.69 92 LEU B N 1
ATOM 1964 C CA . LEU B 1 92 ? 1.688 -18.328 -5.871 1 97.69 92 LEU B CA 1
ATOM 1965 C C . LEU B 1 92 ? 0.718 -18.156 -4.707 1 97.69 92 LEU B C 1
ATOM 1967 O O . LEU B 1 92 ? 1.129 -17.812 -3.596 1 97.69 92 LEU B O 1
ATOM 1971 N N . VAL B 1 93 ? -0.541 -18.438 -4.918 1 97.5 93 VAL B N 1
ATOM 1972 C CA . VAL B 1 93 ? -1.57 -18.328 -3.891 1 97.5 93 VAL B CA 1
ATOM 1973 C C . VAL B 1 93 ? -1.265 -19.297 -2.75 1 97.5 93 VAL B C 1
ATOM 1975 O O . VAL B 1 93 ? -1.345 -18.938 -1.576 1 97.5 93 VAL B O 1
ATOM 1978 N N . ALA B 1 94 ? -0.895 -20.469 -3.109 1 97.44 94 ALA B N 1
ATOM 1979 C CA . ALA B 1 94 ? -0.562 -21.469 -2.1 1 97.44 94 ALA B CA 1
ATOM 1980 C C . ALA B 1 94 ? 0.596 -21 -1.222 1 97.44 94 ALA B C 1
ATOM 1982 O O . ALA B 1 94 ? 0.569 -21.172 -0.002 1 97.44 94 ALA B O 1
ATOM 1983 N N . ALA B 1 95 ? 1.618 -20.453 -1.835 1 98.25 95 ALA B N 1
ATOM 1984 C CA . ALA B 1 95 ? 2.771 -19.953 -1.09 1 98.25 95 ALA B CA 1
ATOM 1985 C C . ALA B 1 95 ? 2.365 -18.844 -0.131 1 98.25 95 ALA B C 1
ATOM 1987 O O . ALA B 1 95 ? 2.762 -18.844 1.036 1 98.25 95 ALA B O 1
ATOM 1988 N N . LEU B 1 96 ? 1.583 -17.906 -0.625 1 98.56 96 LEU B N 1
ATOM 1989 C CA . LEU B 1 96 ? 1.135 -16.781 0.199 1 98.56 96 LEU B CA 1
ATOM 1990 C C . LEU B 1 96 ? 0.301 -17.281 1.376 1 98.56 96 LEU B C 1
ATOM 1992 O O . LEU B 1 96 ? 0.524 -16.875 2.518 1 98.56 96 LEU B O 1
ATOM 1996 N N . PHE B 1 97 ? -0.602 -18.203 1.132 1 98.19 97 PHE B N 1
ATOM 1997 C CA . PHE B 1 97 ? -1.503 -18.688 2.166 1 98.19 97 PHE B CA 1
ATOM 1998 C C . PHE B 1 97 ? -0.739 -19.5 3.207 1 98.19 97 PHE B C 1
ATOM 2000 O O . PHE B 1 97 ? -1.016 -19.406 4.406 1 98.19 97 PHE B O 1
ATOM 2007 N N . THR B 1 98 ? 0.169 -20.297 2.73 1 98.44 98 THR B N 1
ATOM 2008 C CA . THR B 1 98 ? 0.999 -21.047 3.656 1 98.44 98 THR B CA 1
ATOM 2009 C C . THR B 1 98 ? 1.729 -20.125 4.621 1 98.44 98 THR B C 1
ATOM 2011 O O . THR B 1 98 ? 1.706 -20.344 5.836 1 98.44 98 THR B O 1
ATOM 2014 N N . GLU B 1 99 ? 2.336 -19.094 4.105 1 98.38 99 GLU B N 1
ATOM 2015 C CA . GLU B 1 99 ? 3.061 -18.156 4.957 1 98.38 99 GLU B CA 1
ATOM 2016 C C . GLU B 1 99 ? 2.107 -17.391 5.871 1 98.38 99 GLU B C 1
ATOM 2018 O O . GLU B 1 99 ? 2.422 -17.156 7.039 1 98.38 99 GLU B O 1
ATOM 2023 N N . MET B 1 100 ? 0.985 -17 5.363 1 98.19 100 MET B N 1
ATOM 2024 C CA . MET B 1 100 ? -0.012 -16.312 6.188 1 98.19 100 MET B CA 1
ATOM 2025 C C . MET B 1 100 ? -0.449 -17.203 7.352 1 98.19 100 MET B C 1
ATOM 2027 O O . MET B 1 100 ? -0.548 -16.719 8.484 1 98.19 100 MET B O 1
ATOM 2031 N N . LYS B 1 101 ? -0.679 -18.438 7.047 1 98.19 101 LYS B N 1
ATOM 2032 C CA . LYS B 1 101 ? -1.03 -19.375 8.102 1 98.19 101 LYS B CA 1
ATOM 2033 C C . LYS B 1 101 ? 0.08 -19.469 9.148 1 98.19 101 LYS B C 1
ATOM 2035 O O . LYS B 1 101 ? -0.189 -19.484 10.352 1 98.19 101 LYS B O 1
ATOM 2040 N N . ASN B 1 102 ? 1.273 -19.578 8.664 1 97.81 102 ASN B N 1
ATOM 2041 C CA . ASN B 1 102 ? 2.428 -19.625 9.555 1 97.81 102 ASN B CA 1
ATOM 2042 C C . ASN B 1 102 ? 2.49 -18.406 10.469 1 97.81 102 ASN B C 1
ATOM 2044 O O . ASN B 1 102 ? 3.012 -18.484 11.586 1 97.81 102 ASN B O 1
ATOM 2048 N N . GLN B 1 103 ? 1.881 -17.344 10.039 1 96.19 103 GLN B N 1
ATOM 2049 C CA . GLN B 1 103 ? 1.906 -16.094 10.797 1 96.19 103 GLN B CA 1
ATOM 2050 C C . GLN B 1 103 ? 0.648 -15.945 11.648 1 96.19 103 GLN B C 1
ATOM 2052 O O . GLN B 1 103 ? 0.415 -14.891 12.242 1 96.19 103 GLN B O 1
ATOM 2057 N N . GLY B 1 104 ? -0.2 -16.922 11.594 1 97.12 104 GLY B N 1
ATOM 2058 C CA . GLY B 1 104 ? -1.356 -16.938 12.477 1 97.12 104 GLY B CA 1
ATOM 2059 C C . GLY B 1 104 ? -2.619 -16.422 11.812 1 97.12 104 GLY B C 1
ATOM 2060 O O . GLY B 1 104 ? -3.645 -16.25 12.477 1 97.12 104 GLY B O 1
ATOM 2061 N N . VAL B 1 105 ? -2.582 -16.156 10.555 1 98.06 105 VAL B N 1
ATOM 2062 C CA . VAL B 1 105 ? -3.752 -15.695 9.812 1 98.06 105 VAL B CA 1
ATOM 2063 C C . VAL B 1 105 ? -4.727 -16.859 9.609 1 98.06 105 VAL B C 1
ATOM 2065 O O . VAL B 1 105 ? -4.316 -17.969 9.266 1 98.06 105 VAL B O 1
ATOM 2068 N N . ASN B 1 106 ? -5.969 -16.562 9.773 1 98.25 106 ASN B N 1
ATOM 2069 C CA . ASN B 1 106 ? -6.93 -17.641 9.57 1 98.25 106 ASN B CA 1
ATOM 2070 C C . ASN B 1 106 ? -8.008 -17.25 8.562 1 98.25 106 ASN B C 1
ATOM 2072 O O . ASN B 1 106 ? -8.844 -18.078 8.188 1 98.25 106 ASN B O 1
ATOM 2076 N N . LYS B 1 107 ? -8.016 -16.047 8.188 1 98.12 107 LYS B N 1
ATOM 2077 C CA . LYS B 1 107 ? -8.914 -15.586 7.133 1 98.12 107 LYS B CA 1
ATOM 2078 C C . LYS B 1 107 ? -8.219 -14.594 6.207 1 98.12 107 LYS B C 1
ATOM 2080 O O . LYS B 1 107 ? -7.434 -13.758 6.66 1 98.12 107 LYS B O 1
ATOM 2085 N N . VAL B 1 108 ? -8.531 -14.602 4.949 1 98.56 108 VAL B N 1
ATOM 2086 C CA . VAL B 1 108 ? -7.926 -13.727 3.959 1 98.56 108 VAL B CA 1
ATOM 2087 C C . VAL B 1 108 ? -9.016 -13.023 3.148 1 98.56 108 VAL B C 1
ATOM 2089 O O . VAL B 1 108 ? -9.992 -13.656 2.74 1 98.56 108 VAL B O 1
ATOM 2092 N N . HIS B 1 109 ? -8.867 -11.742 2.961 1 98.19 109 HIS B N 1
ATOM 2093 C CA . HIS B 1 109 ? -9.75 -10.953 2.111 1 98.19 109 HIS B CA 1
ATOM 2094 C C . HIS B 1 109 ? -9.031 -10.508 0.838 1 98.19 109 HIS B C 1
ATOM 2096 O O . HIS B 1 109 ? -7.801 -10.461 0.798 1 98.19 109 HIS B O 1
ATOM 2102 N N . LEU B 1 110 ? -9.797 -10.266 -0.186 1 98.12 110 LEU B N 1
ATOM 2103 C CA . LEU B 1 110 ? -9.305 -9.578 -1.372 1 98.12 110 LEU B CA 1
ATOM 2104 C C . LEU B 1 110 ? -10.422 -8.805 -2.062 1 98.12 110 LEU B C 1
ATOM 2106 O O . LEU B 1 110 ? -11.602 -8.984 -1.737 1 98.12 110 LEU B O 1
ATOM 2110 N N . THR B 1 111 ? -10.023 -7.906 -2.895 1 97 111 THR B N 1
ATOM 2111 C CA . THR B 1 111 ? -10.953 -7.16 -3.734 1 97 111 THR B CA 1
ATOM 2112 C C . THR B 1 111 ? -10.625 -7.359 -5.211 1 97 111 THR B C 1
ATOM 2114 O O . THR B 1 111 ? -9.461 -7.465 -5.586 1 97 111 THR B O 1
ATOM 2117 N N . VAL B 1 112 ? -11.648 -7.414 -6 1 96.62 112 VAL B N 1
ATOM 2118 C CA . VAL B 1 112 ? -11.477 -7.621 -7.434 1 96.62 112 VAL B CA 1
ATOM 2119 C C . VAL B 1 112 ? -12.57 -6.883 -8.195 1 96.62 112 VAL B C 1
ATOM 2121 O O . VAL B 1 112 ? -13.695 -6.75 -7.711 1 96.62 112 VAL B O 1
ATOM 2124 N N . ALA B 1 113 ? -12.18 -6.414 -9.359 1 94.81 113 ALA B N 1
ATOM 2125 C CA . ALA B 1 113 ? -13.203 -5.777 -10.195 1 94.81 113 ALA B CA 1
ATOM 2126 C C . ALA B 1 113 ? -14.352 -6.738 -10.484 1 94.81 113 ALA B C 1
ATOM 2128 O O . ALA B 1 113 ? -14.117 -7.902 -10.836 1 94.81 113 ALA B O 1
ATOM 2129 N N . ASP B 1 114 ? -15.516 -6.199 -10.375 1 95.12 114 ASP B N 1
ATOM 2130 C CA . ASP B 1 114 ? -16.672 -7.07 -10.562 1 95.12 114 ASP B CA 1
ATOM 2131 C C . ASP B 1 114 ? -16.828 -7.473 -12.023 1 95.12 114 ASP B C 1
ATOM 2133 O O . ASP B 1 114 ? -17.578 -8.391 -12.344 1 95.12 114 ASP B O 1
ATOM 2137 N N . THR B 1 115 ? -16.125 -6.891 -12.945 1 94.5 115 THR B N 1
ATOM 2138 C CA . THR B 1 115 ? -16.172 -7.223 -14.367 1 94.5 115 THR B CA 1
ATOM 2139 C C . THR B 1 115 ? -15.07 -8.211 -14.727 1 94.5 115 THR B C 1
ATOM 2141 O O . THR B 1 115 ? -15.016 -8.711 -15.852 1 94.5 115 THR B O 1
ATOM 2144 N N . ASN B 1 116 ? -14.141 -8.406 -13.828 1 93.75 116 ASN B N 1
ATOM 2145 C CA . ASN B 1 116 ? -13.023 -9.305 -14.086 1 93.75 116 ASN B CA 1
ATOM 2146 C C . ASN B 1 116 ? -13.406 -10.766 -13.852 1 93.75 116 ASN B C 1
ATOM 2148 O O . ASN B 1 116 ? -12.945 -11.391 -12.891 1 93.75 116 ASN B O 1
ATOM 2152 N N . THR B 1 117 ? -14.062 -11.281 -14.789 1 94.94 117 THR B N 1
ATOM 2153 C CA . THR B 1 117 ? -14.664 -12.602 -14.648 1 94.94 117 THR B CA 1
ATOM 2154 C C . THR B 1 117 ? -13.578 -13.672 -14.5 1 94.94 117 THR B C 1
ATOM 2156 O O . THR B 1 117 ? -13.758 -14.648 -13.773 1 94.94 117 THR B O 1
ATOM 2159 N N . ALA B 1 118 ? -12.547 -13.484 -15.18 1 91.25 118 ALA B N 1
ATOM 2160 C CA . ALA B 1 118 ? -11.461 -14.461 -15.125 1 91.25 118 ALA B CA 1
ATOM 2161 C C . ALA B 1 118 ? -10.859 -14.539 -13.727 1 91.25 118 ALA B C 1
ATOM 2163 O O . ALA B 1 118 ? -10.656 -15.625 -13.188 1 91.25 118 ALA B O 1
ATOM 2164 N N . ALA B 1 119 ? -10.57 -13.43 -13.148 1 93.56 119 ALA B N 1
ATOM 2165 C CA . ALA B 1 119 ? -10.008 -13.398 -11.797 1 93.56 119 ALA B CA 1
ATOM 2166 C C . ALA B 1 119 ? -11.008 -13.93 -10.773 1 93.56 119 ALA B C 1
ATOM 2168 O O . ALA B 1 119 ? -10.648 -14.688 -9.875 1 93.56 119 ALA B O 1
ATOM 2169 N N . ILE B 1 120 ? -12.242 -13.531 -10.938 1 96.44 120 ILE B N 1
ATOM 2170 C CA . ILE B 1 120 ? -13.289 -13.984 -10.031 1 96.44 120 ILE B CA 1
ATOM 2171 C C . ILE B 1 120 ? -13.359 -15.508 -10.039 1 96.44 120 ILE B C 1
ATOM 2173 O O . ILE B 1 120 ? -13.336 -16.141 -8.984 1 96.44 120 ILE B O 1
ATOM 2177 N N . SER B 1 121 ? -13.445 -16.062 -11.195 1 95.38 121 SER B N 1
ATOM 2178 C CA . SER B 1 121 ? -13.492 -17.516 -11.336 1 95.38 121 SER B CA 1
ATOM 2179 C C . SER B 1 121 ? -12.273 -18.172 -10.703 1 95.38 121 SER B C 1
ATOM 2181 O O . SER B 1 121 ? -12.391 -19.203 -10.039 1 95.38 121 SER B O 1
ATOM 2183 N N . PHE B 1 122 ? -11.156 -17.594 -10.93 1 94.62 122 PHE B N 1
ATOM 2184 C CA . PHE B 1 122 ? -9.906 -18.094 -10.359 1 94.62 122 PHE B CA 1
ATOM 2185 C C . PHE B 1 122 ? -9.977 -18.125 -8.844 1 94.62 122 PHE B C 1
ATOM 2187 O O . PHE B 1 122 ? -9.68 -19.156 -8.227 1 94.62 122 PHE B O 1
ATOM 2194 N N . TYR B 1 123 ? -10.375 -17.062 -8.188 1 96.81 123 TYR B N 1
ATOM 2195 C CA . TYR B 1 123 ? -10.414 -16.953 -6.73 1 96.81 123 TYR B CA 1
ATOM 2196 C C . TYR B 1 123 ? -11.461 -17.891 -6.145 1 96.81 123 TYR B C 1
ATOM 2198 O O . TYR B 1 123 ? -11.25 -18.484 -5.082 1 96.81 123 TYR B O 1
ATOM 2206 N N . LEU B 1 124 ? -12.586 -17.984 -6.84 1 96.81 124 LEU B N 1
ATOM 2207 C CA . LEU B 1 124 ? -13.609 -18.922 -6.387 1 96.81 124 LEU B CA 1
ATOM 2208 C C . LEU B 1 124 ? -13.086 -20.359 -6.383 1 96.81 124 LEU B C 1
ATOM 2210 O O . LEU B 1 124 ? -13.344 -21.109 -5.449 1 96.81 124 LEU B O 1
ATOM 2214 N N . LYS B 1 125 ? -12.359 -20.688 -7.379 1 95.06 125 LYS B N 1
ATOM 2215 C CA . LYS B 1 125 ? -11.75 -22.016 -7.477 1 95.06 125 LYS B CA 1
ATOM 2216 C C . LYS B 1 125 ? -10.727 -22.234 -6.359 1 95.06 125 LYS B C 1
ATOM 2218 O O . LYS B 1 125 ? -10.477 -23.359 -5.949 1 95.06 125 LYS B O 1
ATOM 2223 N N . LYS B 1 126 ? -10.172 -21.172 -5.863 1 95.06 126 LYS B N 1
ATOM 2224 C CA . LYS B 1 126 ? -9.195 -21.25 -4.785 1 95.06 126 LYS B CA 1
ATOM 2225 C C . LYS B 1 126 ? -9.875 -21.234 -3.42 1 95.06 126 LYS B C 1
ATOM 2227 O O . LYS B 1 126 ? -9.211 -21.188 -2.385 1 95.06 126 LYS B O 1
ATOM 2232 N N . GLY B 1 127 ? -11.172 -21.188 -3.381 1 96.38 127 GLY B N 1
ATOM 2233 C CA . GLY B 1 127 ? -11.906 -21.344 -2.133 1 96.38 127 GLY B CA 1
ATOM 2234 C C . GLY B 1 127 ? -12.406 -20.031 -1.578 1 96.38 127 GLY B C 1
ATOM 2235 O O . GLY B 1 127 ? -12.953 -19.984 -0.471 1 96.38 127 GLY B O 1
ATOM 2236 N N . PHE B 1 128 ? -12.234 -18.969 -2.297 1 98.06 128 PHE B N 1
ATOM 2237 C CA . PHE B 1 128 ? -12.812 -17.703 -1.874 1 98.06 128 PHE B CA 1
ATOM 2238 C C . PHE B 1 128 ? -14.32 -17.688 -2.084 1 98.06 128 PHE B C 1
ATOM 2240 O O . PHE B 1 128 ? -14.836 -18.406 -2.945 1 98.06 128 PHE B O 1
ATOM 2247 N N . GLN B 1 129 ? -14.961 -16.859 -1.28 1 98.31 129 GLN B N 1
ATOM 2248 C CA . GLN B 1 129 ? -16.391 -16.609 -1.427 1 98.31 129 GLN B CA 1
ATOM 2249 C C . GLN B 1 129 ? -16.656 -15.109 -1.586 1 98.31 129 GLN B C 1
ATOM 2251 O O . GLN B 1 129 ? -16.016 -14.281 -0.94 1 98.31 129 GLN B O 1
ATOM 2256 N N . ILE B 1 130 ? -17.641 -14.852 -2.381 1 97.62 130 ILE B N 1
ATOM 2257 C CA . ILE B 1 130 ? -18.047 -13.453 -2.523 1 97.62 130 ILE B CA 1
ATOM 2258 C C . ILE B 1 130 ? -18.812 -13.016 -1.276 1 97.62 130 ILE B C 1
ATOM 2260 O O . ILE B 1 130 ? -19.844 -13.602 -0.923 1 97.62 130 ILE B O 1
ATOM 2264 N N . ARG B 1 131 ? -18.328 -12.055 -0.666 1 97.56 131 ARG B N 1
ATOM 2265 C CA . ARG B 1 131 ? -19 -11.539 0.525 1 97.56 131 ARG B CA 1
ATOM 2266 C C . ARG B 1 131 ? -19.969 -10.414 0.169 1 97.56 131 ARG B C 1
ATOM 2268 O O . ARG B 1 131 ? -21.094 -10.383 0.657 1 97.56 131 ARG B O 1
ATOM 2275 N N . LYS B 1 132 ? -19.531 -9.539 -0.617 1 96.25 132 LYS B N 1
ATOM 2276 C CA . LYS B 1 132 ? -20.359 -8.406 -1.006 1 96.25 132 LYS B CA 1
ATOM 2277 C C . LYS B 1 132 ? -19.781 -7.695 -2.23 1 96.25 132 LYS B C 1
ATOM 2279 O O . LYS B 1 132 ? -18.625 -7.887 -2.574 1 96.25 132 LYS B O 1
ATOM 2284 N N . ARG B 1 133 ? -20.703 -6.957 -2.873 1 96.12 133 ARG B N 1
ATOM 2285 C CA . ARG B 1 133 ? -20.312 -6.016 -3.92 1 96.12 133 ARG B CA 1
ATOM 2286 C C . ARG B 1 133 ? -20.344 -4.582 -3.398 1 96.12 133 ARG B C 1
ATOM 2288 O O . ARG B 1 133 ? -21.312 -4.152 -2.779 1 96.12 133 ARG B O 1
ATOM 2295 N N . GLU B 1 134 ? -19.266 -3.922 -3.525 1 95.31 134 GLU B N 1
ATOM 2296 C CA . GLU B 1 134 ? -19.219 -2.51 -3.152 1 95.31 134 GLU B CA 1
ATOM 2297 C C . GLU B 1 134 ? -19.234 -1.612 -4.387 1 95.31 134 GLU B C 1
ATOM 2299 O O . GLU B 1 134 ? -18.281 -1.587 -5.156 1 95.31 134 GLU B O 1
ATOM 2304 N N . GLU B 1 135 ? -20.297 -0.891 -4.422 1 93.62 135 GLU B N 1
ATOM 2305 C CA . GLU B 1 135 ? -20.391 0.058 -5.523 1 93.62 135 GLU B CA 1
ATOM 2306 C C . GLU B 1 135 ? -19.484 1.261 -5.309 1 93.62 135 GLU B C 1
ATOM 2308 O O . GLU B 1 135 ? -19.266 1.685 -4.172 1 93.62 135 GLU B O 1
ATOM 2313 N N . LYS B 1 136 ? -18.906 1.831 -6.371 1 91.31 136 LYS B N 1
ATOM 2314 C CA . LYS B 1 136 ? -18.031 3.002 -6.336 1 91.31 136 LYS B CA 1
ATOM 2315 C C . LYS B 1 136 ? -16.875 2.801 -5.359 1 91.31 136 LYS B C 1
ATOM 2317 O O . LYS B 1 136 ? -16.609 3.668 -4.523 1 91.31 136 LYS B O 1
ATOM 2322 N N . TYR B 1 137 ? -16.312 1.562 -5.371 1 94.56 137 TYR B N 1
ATOM 2323 C CA . TYR B 1 137 ? -15.188 1.223 -4.5 1 94.56 137 TYR B CA 1
ATOM 2324 C C . TYR B 1 137 ? -13.992 2.129 -4.77 1 94.56 137 TYR B C 1
ATOM 2326 O O . TYR B 1 137 ? -13.43 2.717 -3.842 1 94.56 137 TYR B O 1
ATOM 2334 N N . PHE B 1 138 ? -13.711 2.203 -6.031 1 92.44 138 PHE B N 1
ATOM 2335 C CA . PHE B 1 138 ? -12.648 3.127 -6.41 1 92.44 138 PHE B CA 1
ATOM 2336 C C . PHE B 1 138 ? -13.227 4.387 -7.047 1 92.44 138 PHE B C 1
ATOM 2338 O O . PHE B 1 138 ? -14.188 4.316 -7.809 1 92.44 138 PHE B O 1
ATOM 2345 N N . TYR B 1 139 ? -12.789 5.5 -6.66 1 90.25 139 TYR B N 1
ATOM 2346 C CA . TYR B 1 139 ? -13.156 6.785 -7.246 1 90.25 139 TYR B CA 1
ATOM 2347 C C . TYR B 1 139 ? -12.695 6.879 -8.695 1 90.25 139 TYR B C 1
ATOM 2349 O O . TYR B 1 139 ? -11.555 6.523 -9.008 1 90.25 139 TYR B O 1
ATOM 2357 N N . PRO B 1 140 ? -13.5 7.48 -9.523 1 86 140 PRO B N 1
ATOM 2358 C CA . PRO B 1 140 ? -14.859 7.996 -9.328 1 86 140 PRO B CA 1
ATOM 2359 C C . PRO B 1 140 ? -15.93 6.941 -9.586 1 86 140 PRO B C 1
ATOM 2361 O O . PRO B 1 140 ? -17.109 7.172 -9.289 1 86 140 PRO B O 1
ATOM 2364 N N . ASN B 1 141 ? -15.523 5.734 -9.977 1 85.31 141 ASN B N 1
ATOM 2365 C CA . ASN B 1 141 ? -16.656 4.891 -10.359 1 85.31 141 ASN B CA 1
ATOM 2366 C C . ASN B 1 141 ? -16.219 3.457 -10.641 1 85.31 141 ASN B C 1
ATOM 2368 O O . ASN B 1 141 ? -16.672 2.844 -11.609 1 85.31 141 ASN B O 1
ATOM 2372 N N . ALA B 1 142 ? -15.633 2.928 -9.805 1 91 142 ALA B N 1
ATOM 2373 C CA . ALA B 1 142 ? -15.273 1.534 -10.047 1 91 142 ALA B CA 1
ATOM 2374 C C . ALA B 1 142 ? -15.773 0.631 -8.922 1 91 142 ALA B C 1
ATOM 2376 O O . ALA B 1 142 ? -15.477 0.867 -7.75 1 91 142 ALA B O 1
ATOM 2377 N N . SER B 1 143 ? -16.578 -0.318 -9.312 1 95.38 143 SER B N 1
ATOM 2378 C CA . SER B 1 143 ? -17.094 -1.276 -8.336 1 95.38 143 SER B CA 1
ATOM 2379 C C . SER B 1 143 ? -16.141 -2.455 -8.164 1 95.38 143 SER B C 1
ATOM 2381 O O . SER B 1 143 ? -15.375 -2.773 -9.078 1 95.38 143 SER B O 1
ATOM 2383 N N . ARG B 1 144 ? -16.234 -2.998 -7 1 97 144 ARG B N 1
ATOM 2384 C CA . ARG B 1 144 ? -15.414 -4.168 -6.719 1 97 14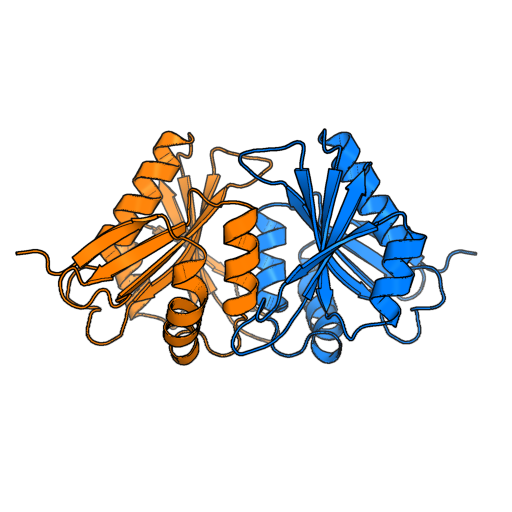4 ARG B CA 1
ATOM 2385 C C . ARG B 1 144 ? -16.188 -5.207 -5.914 1 97 144 ARG B C 1
ATOM 2387 O O . ARG B 1 144 ? -17.156 -4.867 -5.219 1 97 144 ARG B O 1
ATOM 2394 N N . LEU B 1 145 ? -15.844 -6.414 -6.078 1 98.06 145 LEU B N 1
ATOM 2395 C CA . LEU B 1 145 ? -16.281 -7.488 -5.195 1 98.06 145 LEU B CA 1
ATOM 2396 C C . LEU B 1 145 ? -15.289 -7.695 -4.055 1 98.06 145 LEU B C 1
ATOM 2398 O O . LEU B 1 145 ? -14.078 -7.648 -4.27 1 98.06 145 LEU B O 1
ATOM 2402 N N . ILE B 1 146 ? -15.766 -7.871 -2.896 1 97.88 146 ILE B N 1
ATOM 2403 C CA . ILE B 1 146 ? -14.969 -8.273 -1.741 1 97.88 146 ILE B CA 1
ATOM 2404 C C . ILE B 1 146 ? -15.109 -9.781 -1.517 1 97.88 146 ILE B C 1
ATOM 2406 O O . ILE B 1 146 ? -16.219 -10.289 -1.344 1 97.88 146 ILE B O 1
ATOM 2410 N N . LEU B 1 147 ? -14.008 -10.461 -1.615 1 98.56 147 LEU B N 1
ATOM 2411 C CA . LEU B 1 147 ? -14 -11.906 -1.412 1 98.56 147 LEU B CA 1
ATOM 2412 C C . LEU B 1 147 ? -13.281 -12.266 -0.114 1 98.56 147 LEU B C 1
ATOM 2414 O O . LEU B 1 147 ? -12.445 -11.5 0.372 1 98.56 147 LEU B O 1
ATOM 2418 N N . GLU B 1 148 ? -13.633 -13.391 0.423 1 98.19 148 GLU B N 1
ATOM 2419 C CA . GLU B 1 148 ? -13.031 -13.891 1.656 1 98.19 148 GLU B CA 1
ATOM 2420 C C . GLU B 1 148 ? -12.805 -15.398 1.591 1 98.19 148 GLU B C 1
ATOM 2422 O O . GLU B 1 148 ? -13.547 -16.109 0.918 1 98.19 148 GLU B O 1
ATOM 2427 N N . LYS B 1 149 ? -11.812 -15.844 2.205 1 98.06 149 LYS B N 1
ATOM 2428 C CA . LYS B 1 149 ? -11.516 -17.266 2.346 1 98.06 149 LYS B CA 1
ATOM 2429 C C . LYS B 1 149 ? -11.008 -17.578 3.75 1 98.06 149 LYS B C 1
ATOM 2431 O O . LYS B 1 149 ? -10.164 -16.859 4.293 1 98.06 149 LYS B O 1
ATOM 2436 N N . GLU B 1 150 ? -11.555 -18.547 4.395 1 9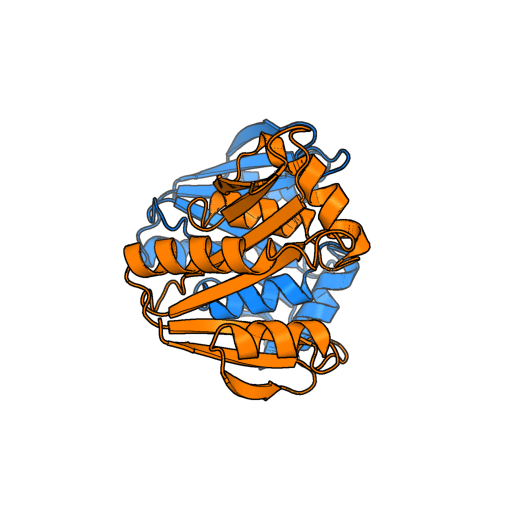7.06 150 GLU B N 1
ATOM 2437 C CA . GLU B 1 150 ? -10.984 -19.109 5.617 1 97.06 150 GLU B CA 1
ATOM 2438 C C . GLU B 1 150 ? -9.773 -19.984 5.316 1 97.06 150 GLU B C 1
ATOM 2440 O O . GLU B 1 150 ? -9.797 -20.781 4.371 1 97.06 150 GLU B O 1
ATOM 2445 N N . LEU B 1 151 ? -8.734 -19.766 5.969 1 94.62 151 LEU B N 1
ATOM 2446 C CA . LEU B 1 151 ? -7.523 -20.547 5.742 1 94.62 151 LEU B CA 1
ATOM 2447 C C . LEU B 1 151 ? -7.5 -21.781 6.629 1 94.62 151 LEU B C 1
ATOM 2449 O O . LEU B 1 151 ? -7.984 -21.75 7.762 1 94.62 151 LEU B O 1
#

Nearest PDB structures (foldseek):
  7l1k-assembly1_A  TM=8.956E-01  e=1.647E-12  Schizosaccharomyces pombe 972h-
  6ygd-assembly1_A  TM=8.937E-01  e=3.121E-12  Saccharomyces cerevisiae
  7mx2-assembly1_A  TM=8.945E-01  e=1.194E-11  Homo sapiens
  2r7h-assembly1_A  TM=8.516E-01  e=5.889E-10  Oleidesulfovibrio alaskensis G20
  2r7h-assembly1_B  TM=8.608E-01  e=9.819E-10  Oleidesulfovibrio alaskensis G20

Foldseek 3Di:
DQQKDKDFDDPVCLVLQCVQCCVVPPPPCVSVVVVVQCPQPRQLKMFIAGPPPRHTFKIWGKDADPVHRQEIEGEDITGHPVCPVVCRRVVRVVSNVVVSVVSNHFKYKYKDFPPPVVVVVVVVVVAKDFDDKDFCPDPPTTIITMIMHTD/DQQKDKDFDDPVCLVLQCVQCCVVPPPPCVSVVVVVQCPQPRQLKMFIAGPPPRRTFKIWGKAADPVHRQEIEGEDITGHPVCPVVCRRVVRVVSNVVVSVVSNHFKYKYKDFPPPVVVVVVVVVVAKDFDDKDFCPDPPGTIITMIMHTD

Radius of gyration: 19.37 Å; Cα contacts (8 Å, |Δi|>4): 592; chains: 2; bounding box: 41×61×43 Å

Organism: Methanocorpusculum labreanum (strain ATCC 43576 / DSM 4855 / Z) (NCBI:txid410358)

Solvent-accessible surface area (backbone atoms only — not comparable to full-atom values): 16216 Å² total; per-residue (Å²): 128,82,63,50,47,76,44,73,56,53,81,85,46,47,60,61,48,41,64,61,41,43,85,76,46,64,69,52,17,57,61,57,49,50,54,52,36,54,63,32,27,48,85,34,26,36,31,31,27,25,72,84,80,65,44,77,46,30,39,33,35,34,47,54,20,66,93,44,56,42,34,30,31,52,73,49,72,49,59,41,79,93,43,60,82,68,51,53,64,58,55,46,50,49,51,48,49,51,47,38,44,76,65,55,25,42,32,35,35,36,71,42,54,70,81,42,57,67,60,51,53,52,42,45,74,71,59,34,40,82,73,47,75,39,75,56,63,35,76,91,63,37,45,27,30,35,31,37,27,77,103,129,81,63,49,46,76,44,72,57,53,79,87,47,46,63,63,48,43,63,62,40,44,83,75,46,66,70,54,17,57,58,56,52,50,54,52,37,55,62,34,28,49,85,34,27,34,31,30,28,26,70,83,79,66,43,76,47,29,40,32,36,33,48,54,20,64,91,44,56,41,34,30,31,54,72,49,72,49,58,41,78,95,41,59,80,67,49,52,64,57,54,45,50,50,54,47,50,53,47,38,42,76,65,57,24,41,31,35,34,36,72,42,53,69,82,41,57,67,59,52,53,51,42,44,74,71,57,35,40,81,72,46,74,40,75,55,62,37,78,92,68,32,46,28,30,36,32,38,29,77,102

Secondary structure (DSSP, 8-state):
---EEEEE--GGGHHHHHHHHHHHSTTS-HHHHHHHHHHH-GGGEEEEEETTT--EEEEEEEEE-TT-TTEEEEEEEEE-GGGGGGTHHHHHHHHHHHHHHHTT--EEEEEEETT-HHHHHHHHHTT-EEEEEEEEEETTTEEEEEEEEE-/---EEEEE--GGGHHHHHHHHHHHSTTS-HHHHHHHHHHH-GGGEEEEEETTT--EEEEEEEEE-TT-TTEEEEEEEEE-GGGGGGTHHHHHHHHHHHHHHHTT--EEEEEEETT-HHHHHHHHHTT-EEEEEEEEEETTTEEEEEEEEE-

InterPro domains:
  IPR000182 GNAT domain [PF00583] (17-128)
  IPR000182 GNAT domain [PS51186] (4-151)
  IPR016181 Acyl-CoA N-acyltransferase [SSF55729] (4-151)
  IPR017255 Acetyltransferase, GNAT, predicted [PIRSF037663] (5-136)
  IPR050769 N-acetyltransferase, camello-type [PTHR13947] (45-140)

Sequence (302 aa):
MEYFQVRTYTSADYEALCRLDEPLFEGMGGHVLFRHIEELFPNLFFVAENTQTHEIMGYILGGIHFNDPKTGKLIRIGVKSDCQRMDVGSHLVAALFTEMKNQGVNKVHLTVADTNTAAISFYLKKGFQIRKREEKYFYPNASRLILEKELMEYFQVRTYTSADYEALCRLDEPLFEGMGGHVLFRHIEELFPNLFFVAENTQTHEIMGYILGGIHFNDPKTGKLIRIGVKSDCQRMDVGSHLVAALFTEMKNQGVNKVHLTVADTNTAAISFYLKKGFQIRKREEKYFYPNASRLILEKEL

pLDDT: mean 94.54, std 6.62, range [50.78, 98.81]